Protein AF-A0A1E3IFS2-F1 (afdb_monomer_lite)

Radius of gyration: 42.65 Å; chains: 1; bounding box: 108×60×110 Å

pLDDT: mean 71.33, std 19.57, range [43.06, 98.44]

Structure (mmCIF, N/CA/C/O backbone):
data_AF-A0A1E3IFS2-F1
#
_entry.id   AF-A0A1E3IFS2-F1
#
loop_
_atom_site.group_PDB
_atom_site.id
_atom_site.type_symbol
_atom_site.label_atom_id
_atom_site.label_alt_id
_atom_site.label_comp_id
_atom_site.label_asym_id
_atom_site.label_entity_id
_atom_site.label_seq_id
_atom_site.pdbx_PDB_ins_code
_atom_site.Cartn_x
_atom_site.Cartn_y
_atom_site.Cartn_z
_atom_site.occupancy
_atom_site.B_iso_or_equiv
_atom_site.auth_seq_id
_atom_site.auth_comp_id
_atom_site.auth_asym_id
_atom_site.auth_atom_id
_atom_site.pdbx_PDB_model_num
ATOM 1 N N . MET A 1 1 ? -63.205 5.332 -24.135 1.00 48.12 1 MET A N 1
ATOM 2 C CA . MET A 1 1 ? -61.973 4.621 -23.745 1.00 48.12 1 MET A CA 1
ATOM 3 C C . MET A 1 1 ? -60.880 5.659 -23.556 1.00 48.12 1 MET A C 1
ATOM 5 O O . MET A 1 1 ? -60.485 6.236 -24.560 1.00 48.12 1 MET A O 1
ATOM 9 N N . PRO A 1 2 ? -60.458 5.980 -22.325 1.00 51.16 2 PRO A N 1
ATOM 10 C CA . PRO A 1 2 ? -59.238 6.739 -22.099 1.00 51.16 2 PRO A CA 1
ATOM 11 C C . PRO A 1 2 ? -58.046 5.786 -21.933 1.00 51.16 2 PRO A C 1
ATOM 13 O O . PRO A 1 2 ? -58.153 4.732 -21.310 1.00 51.16 2 PRO A O 1
ATOM 16 N N . SER A 1 3 ? -56.936 6.156 -22.559 1.00 53.12 3 SER A N 1
ATOM 17 C CA . SER A 1 3 ? -55.637 5.489 -22.530 1.00 53.12 3 SER A CA 1
ATOM 18 C C . SER A 1 3 ? -54.919 5.739 -21.203 1.00 53.12 3 SER A C 1
ATOM 20 O O . SER A 1 3 ? -54.750 6.889 -20.801 1.00 53.12 3 SER A O 1
ATOM 22 N N . ASN A 1 4 ? -54.468 4.660 -20.562 1.00 50.66 4 ASN A N 1
ATOM 23 C CA . ASN A 1 4 ? -53.590 4.677 -19.395 1.00 50.66 4 ASN A CA 1
ATOM 24 C C . ASN A 1 4 ? -52.196 5.195 -19.791 1.00 50.66 4 ASN A C 1
ATOM 26 O O . ASN A 1 4 ? -51.450 4.485 -20.463 1.00 50.66 4 ASN A O 1
ATOM 30 N N . GLY A 1 5 ? -51.847 6.409 -19.367 1.00 50.50 5 GLY A N 1
ATOM 31 C CA . GLY A 1 5 ? -50.463 6.867 -19.257 1.00 50.50 5 GLY A CA 1
ATOM 32 C C . GLY A 1 5 ? -50.027 6.692 -17.808 1.00 50.50 5 GLY A C 1
ATOM 33 O O . GLY A 1 5 ? -50.550 7.374 -16.932 1.00 50.50 5 GLY A O 1
ATOM 34 N N . ALA A 1 6 ? -49.158 5.719 -17.545 1.00 52.22 6 ALA A N 1
ATOM 35 C CA . ALA A 1 6 ? -48.566 5.515 -16.232 1.00 52.22 6 ALA A CA 1
ATOM 36 C C . ALA A 1 6 ? -47.362 6.453 -16.087 1.00 52.22 6 ALA A C 1
ATOM 38 O O . ALA A 1 6 ? -46.324 6.228 -16.706 1.00 52.22 6 ALA A O 1
ATOM 39 N N . ASP A 1 7 ? -47.518 7.493 -15.273 1.00 48.78 7 ASP A N 1
ATOM 40 C CA . ASP A 1 7 ? -46.410 8.271 -14.733 1.00 48.78 7 ASP A CA 1
ATOM 41 C C . ASP A 1 7 ? -45.648 7.394 -13.732 1.00 48.78 7 ASP A C 1
ATOM 43 O O . ASP A 1 7 ? -46.100 7.158 -12.610 1.00 48.78 7 ASP A O 1
ATOM 47 N N . THR A 1 8 ? -44.483 6.881 -14.123 1.00 52.66 8 THR A N 1
ATOM 48 C CA . THR A 1 8 ? -43.531 6.307 -13.169 1.00 52.66 8 THR A CA 1
ATOM 49 C C . THR A 1 8 ? -42.763 7.451 -12.519 1.00 52.66 8 THR A C 1
ATOM 51 O O . THR A 1 8 ? -41.682 7.831 -12.969 1.00 52.66 8 THR A O 1
ATOM 54 N N . LEU A 1 9 ? -43.333 8.014 -11.453 1.00 45.91 9 LEU A N 1
ATOM 55 C CA . LEU A 1 9 ? -42.566 8.761 -10.464 1.00 45.91 9 LEU A CA 1
ATOM 56 C C . LEU A 1 9 ? -41.597 7.775 -9.806 1.00 45.91 9 LEU A C 1
ATOM 58 O O . LEU A 1 9 ? -41.948 7.063 -8.870 1.00 45.91 9 LEU A O 1
ATOM 62 N N . SER A 1 10 ? -40.382 7.705 -10.344 1.00 43.06 10 SER A N 1
ATOM 63 C CA . SER A 1 10 ? -39.235 7.100 -9.679 1.00 43.06 10 SER A CA 1
ATOM 64 C C . SER A 1 10 ? -38.882 7.986 -8.488 1.00 43.06 10 SER A C 1
ATOM 66 O O . SER A 1 10 ? -38.020 8.858 -8.579 1.00 43.06 10 SER A O 1
ATOM 68 N N . THR A 1 11 ? -39.590 7.807 -7.375 1.00 49.75 11 THR A N 1
ATOM 69 C CA . THR A 1 11 ? -39.113 8.256 -6.072 1.00 49.75 11 THR A CA 1
ATOM 70 C C . THR A 1 11 ? -37.852 7.461 -5.795 1.00 49.75 11 THR A C 1
ATOM 72 O O . THR A 1 11 ? -37.923 6.287 -5.435 1.00 49.75 11 THR A O 1
ATOM 75 N N . GLY A 1 12 ? -36.707 8.086 -6.077 1.00 47.81 12 GLY A N 1
ATOM 76 C CA . GLY A 1 12 ? -35.417 7.602 -5.631 1.00 47.81 12 GLY A CA 1
ATOM 77 C C . GLY A 1 12 ? -35.533 7.299 -4.149 1.00 47.81 12 GLY A C 1
ATOM 78 O O . GLY A 1 12 ? -35.877 8.178 -3.358 1.00 47.81 12 GLY A O 1
ATOM 79 N N . ASP A 1 13 ? -35.313 6.033 -3.829 1.00 49.22 13 ASP A N 1
ATOM 80 C CA . ASP A 1 13 ? -35.183 5.488 -2.489 1.00 49.22 13 ASP A CA 1
ATOM 81 C C . ASP A 1 13 ? -33.872 6.030 -1.902 1.00 49.22 13 ASP A C 1
ATOM 83 O O . ASP A 1 13 ? -32.855 5.352 -1.797 1.00 49.22 13 ASP A O 1
ATOM 87 N N . ALA A 1 14 ? -33.844 7.343 -1.682 1.00 52.72 14 ALA A N 1
ATOM 88 C CA . ALA A 1 14 ? -32.797 8.007 -0.945 1.00 52.72 14 ALA A CA 1
ATOM 89 C C . ALA A 1 14 ? -33.133 7.774 0.520 1.00 52.72 14 ALA A C 1
ATOM 91 O O . ALA A 1 14 ? -33.879 8.552 1.116 1.00 52.72 14 ALA A O 1
ATOM 92 N N . ASP A 1 15 ? -32.622 6.666 1.056 1.00 52.72 15 ASP A N 1
ATOM 93 C CA . ASP A 1 15 ? -32.648 6.354 2.478 1.00 52.72 15 ASP A CA 1
ATOM 94 C C . ASP A 1 15 ? -32.271 7.617 3.280 1.00 52.72 15 ASP A C 1
ATOM 96 O O . ASP A 1 15 ? -31.100 8.021 3.292 1.00 52.72 15 ASP A O 1
ATOM 100 N N . PRO A 1 16 ? -33.216 8.262 3.993 1.00 53.22 16 PRO A N 1
ATOM 101 C CA . PRO A 1 16 ? -32.910 9.446 4.797 1.00 53.22 16 PRO A CA 1
ATOM 102 C C . PRO A 1 16 ? -31.988 9.112 5.987 1.00 53.22 16 PRO A C 1
ATOM 104 O O . PRO A 1 16 ? -31.506 10.009 6.678 1.00 53.22 16 PRO A O 1
ATOM 107 N N . SER A 1 17 ? -31.708 7.821 6.205 1.00 56.84 17 SER A N 1
ATOM 108 C CA . SER A 1 17 ? -30.825 7.292 7.242 1.00 56.84 17 SER A CA 1
ATOM 109 C C . SER A 1 17 ? -29.336 7.553 6.990 1.00 56.84 17 SER A C 1
ATOM 111 O O . SER A 1 17 ? -28.575 7.607 7.955 1.00 56.84 17 SER A O 1
ATOM 113 N N . SER A 1 18 ? -28.889 7.693 5.737 1.00 55.84 18 SER A N 1
ATOM 114 C CA . SER A 1 18 ? -27.450 7.835 5.452 1.00 55.84 18 SER A CA 1
ATOM 115 C C . SER A 1 18 ? -26.923 9.212 5.870 1.00 55.84 18 SER A C 1
ATOM 117 O O . SER A 1 18 ? -25.874 9.313 6.502 1.00 55.84 18 SER A O 1
ATOM 119 N N . VAL A 1 19 ? -27.703 10.267 5.622 1.00 56.44 19 VAL A N 1
ATOM 120 C CA . VAL A 1 19 ? -27.313 11.649 5.949 1.00 56.44 19 VAL A CA 1
ATOM 121 C C . VAL A 1 19 ? -27.329 11.899 7.464 1.00 56.44 19 VAL A C 1
ATOM 123 O O . VAL A 1 19 ? -26.535 12.689 7.972 1.00 56.44 19 VAL A O 1
ATOM 126 N N . GLN A 1 20 ? -28.200 11.210 8.210 1.00 58.94 20 GLN A N 1
ATOM 127 C CA . GLN A 1 20 ? -28.251 11.324 9.672 1.00 58.94 20 GLN A CA 1
ATOM 128 C C . GLN A 1 20 ? -27.059 10.646 10.353 1.00 58.94 20 GLN A C 1
ATOM 130 O O . GLN A 1 20 ? -26.507 11.214 11.292 1.00 58.94 20 GLN A O 1
ATOM 135 N N . LEU A 1 21 ? -26.632 9.476 9.864 1.00 61.28 21 LEU A N 1
ATOM 136 C CA . LEU A 1 21 ? -25.427 8.807 10.361 1.00 61.28 21 LEU A CA 1
ATOM 137 C C . LEU A 1 21 ? -24.183 9.656 10.110 1.00 61.28 21 LEU A C 1
ATOM 139 O O . LEU A 1 21 ? -23.386 9.840 11.022 1.00 61.28 21 LEU A O 1
ATOM 143 N N . ASP A 1 22 ? -24.070 10.250 8.925 1.00 60.53 22 ASP A N 1
ATOM 144 C CA . ASP A 1 22 ? -22.935 11.102 8.569 1.00 60.53 22 ASP A CA 1
ATOM 145 C C . ASP A 1 22 ? -22.844 12.372 9.443 1.00 60.53 22 ASP A C 1
ATOM 147 O O . ASP A 1 22 ? -21.760 12.812 9.828 1.00 60.53 22 ASP A O 1
ATOM 151 N N . HIS A 1 23 ? -23.992 12.932 9.846 1.00 59.97 23 HIS A N 1
ATOM 152 C CA . HIS A 1 23 ? -24.042 14.068 10.771 1.00 59.97 23 HIS A CA 1
ATOM 153 C C . HIS A 1 23 ? -23.682 13.678 12.215 1.00 59.97 23 HIS A C 1
ATOM 155 O O . HIS A 1 23 ? -23.032 14.448 12.920 1.00 59.97 23 HIS A O 1
ATOM 161 N N . ILE A 1 24 ? -24.076 12.478 12.654 1.00 64.56 24 ILE A N 1
ATOM 162 C CA . ILE A 1 24 ? -23.739 11.939 13.981 1.00 64.56 24 ILE A CA 1
ATOM 163 C C . ILE A 1 24 ? -22.244 11.605 14.058 1.00 64.56 24 ILE A C 1
ATOM 165 O O . ILE A 1 24 ? -21.593 11.958 15.036 1.00 64.56 24 ILE A O 1
ATOM 169 N N . ILE A 1 25 ? -21.688 10.995 13.009 1.00 64.69 25 ILE A N 1
ATOM 170 C CA . ILE A 1 25 ? -20.263 10.660 12.903 1.00 64.69 25 ILE A CA 1
ATOM 171 C C . ILE A 1 25 ? -19.414 11.936 12.963 1.00 64.69 25 ILE A C 1
ATOM 173 O O . ILE A 1 25 ? -18.513 12.017 13.795 1.00 64.69 25 ILE A O 1
ATOM 177 N N . ARG A 1 26 ? -19.770 12.980 12.198 1.00 65.62 26 ARG A N 1
ATOM 178 C CA . ARG A 1 26 ? -19.087 14.288 12.255 1.00 65.62 26 ARG A CA 1
ATOM 179 C C . ARG A 1 26 ? -19.194 14.992 13.608 1.00 65.62 26 ARG A C 1
ATOM 181 O O . ARG A 1 26 ? -18.317 15.774 13.956 1.00 65.62 26 ARG A O 1
ATOM 188 N N . HIS A 1 27 ? -20.256 14.745 14.374 1.00 61.53 27 HIS A N 1
ATOM 189 C CA . HIS A 1 27 ? -20.401 15.355 15.694 1.00 61.53 27 HIS A CA 1
ATOM 190 C C . HIS A 1 27 ? -19.636 14.596 16.792 1.00 61.53 27 HIS A C 1
ATOM 192 O O . HIS A 1 27 ? -19.211 15.221 17.762 1.00 61.53 27 HIS A O 1
ATOM 198 N N . ILE A 1 28 ? -19.458 13.277 16.638 1.00 61.41 28 ILE A N 1
ATOM 199 C CA . ILE A 1 28 ? -18.757 12.405 17.595 1.00 61.41 28 ILE A CA 1
ATOM 200 C C . ILE A 1 28 ? -17.239 12.419 17.378 1.00 61.41 28 ILE A C 1
ATOM 202 O O . ILE A 1 28 ? -16.504 12.415 18.362 1.00 61.41 28 ILE A O 1
ATOM 206 N N . LEU A 1 29 ? -16.767 12.445 16.127 1.00 58.00 29 LEU A N 1
ATOM 207 C CA . LEU A 1 29 ? -15.334 12.363 15.804 1.00 58.00 29 LEU A CA 1
ATOM 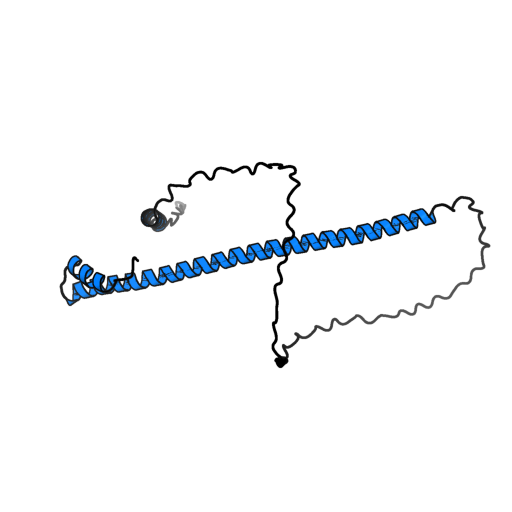208 C C . LEU A 1 29 ? -14.575 13.687 15.927 1.00 58.00 29 LEU A C 1
ATOM 210 O O . LEU A 1 29 ? -13.362 13.697 15.779 1.00 58.00 29 LEU A O 1
ATOM 214 N N . GLY A 1 30 ? -15.255 14.780 16.270 1.00 48.69 30 GLY A N 1
ATOM 215 C CA . GLY A 1 30 ? -14.610 16.084 16.328 1.00 48.69 30 GLY A CA 1
ATOM 216 C C . GLY A 1 30 ? -14.374 16.647 14.928 1.00 48.69 30 GLY A C 1
ATOM 217 O O . GLY A 1 30 ? -14.206 15.940 13.941 1.00 48.69 30 GLY A O 1
ATOM 218 N N . LYS A 1 31 ? -14.469 17.965 14.839 1.00 53.88 31 LYS A N 1
ATOM 219 C CA . LYS A 1 31 ? -14.100 18.715 13.648 1.00 53.88 31 LYS A CA 1
ATOM 220 C C . LYS A 1 31 ? -12.577 18.715 13.593 1.00 53.88 31 LYS A C 1
ATOM 222 O O . LYS A 1 31 ? -11.972 19.247 14.520 1.00 53.88 31 LYS A O 1
ATOM 227 N N . ASP A 1 32 ? -11.994 18.213 12.515 1.00 51.19 32 ASP A N 1
ATOM 228 C CA . ASP A 1 32 ? -10.656 18.627 12.092 1.00 51.19 32 ASP A CA 1
ATOM 229 C C . ASP A 1 32 ? -10.757 20.068 11.548 1.00 51.19 32 ASP A C 1
ATOM 231 O O . ASP A 1 32 ? -10.658 20.327 10.352 1.00 51.19 32 ASP A O 1
ATOM 235 N N . ASP A 1 33 ? -11.079 21.007 12.439 1.00 57.16 33 ASP A N 1
ATOM 236 C CA . ASP A 1 33 ? -10.773 22.423 12.267 1.00 57.16 33 ASP A CA 1
ATOM 237 C C . ASP A 1 33 ? -9.366 22.591 12.862 1.00 57.16 33 ASP A C 1
ATOM 239 O O . ASP A 1 33 ? -9.260 22.787 14.067 1.00 57.16 33 ASP A O 1
ATOM 243 N N . ASP A 1 34 ? -8.326 22.360 12.053 1.00 55.12 34 ASP A N 1
ATOM 244 C CA . ASP A 1 34 ? -6.984 22.976 12.126 1.00 55.12 34 ASP A CA 1
ATOM 245 C C . ASP A 1 34 ? -6.046 22.228 11.161 1.00 55.12 34 ASP A C 1
ATOM 247 O O . ASP A 1 34 ? -5.175 21.447 11.543 1.00 55.12 34 ASP A O 1
ATOM 251 N N . VAL A 1 35 ? -6.240 22.460 9.858 1.00 54.06 35 VAL A N 1
ATOM 252 C CA . VAL A 1 35 ? -5.109 22.382 8.928 1.00 54.06 35 VAL A CA 1
ATOM 253 C C . VAL A 1 35 ? -4.318 23.655 9.192 1.00 54.06 35 VAL A C 1
ATOM 255 O O . VAL A 1 35 ? -4.647 24.708 8.647 1.00 54.06 35 VAL A O 1
ATOM 258 N N . GLU A 1 36 ? -3.361 23.578 10.117 1.00 50.06 36 GLU A N 1
ATOM 259 C CA . GLU A 1 36 ? -2.311 24.585 10.188 1.00 50.06 36 GLU A CA 1
ATOM 260 C C . GLU A 1 36 ? -1.564 24.590 8.852 1.00 50.06 36 GLU A C 1
ATOM 262 O O . GLU A 1 36 ? -1.292 23.536 8.269 1.00 50.06 36 GLU A O 1
ATOM 267 N N . ASP A 1 37 ? -1.311 25.803 8.364 1.00 54.38 37 ASP A N 1
ATOM 268 C CA . ASP A 1 37 ? -0.440 26.107 7.241 1.00 54.38 37 ASP A CA 1
ATOM 269 C C . ASP A 1 37 ? 0.851 25.280 7.355 1.00 54.38 37 ASP A C 1
ATOM 271 O O . ASP A 1 37 ? 1.699 25.533 8.209 1.00 54.38 37 ASP A O 1
ATOM 275 N N . ILE A 1 38 ? 1.003 24.279 6.487 1.00 51.91 38 ILE A N 1
ATOM 276 C CA . ILE A 1 38 ? 2.332 23.799 6.126 1.00 51.91 38 ILE A CA 1
ATOM 277 C C . ILE A 1 38 ? 2.893 24.897 5.226 1.00 51.91 38 ILE A C 1
ATOM 279 O O . ILE A 1 38 ? 2.472 25.065 4.081 1.00 51.91 38 ILE A O 1
ATOM 283 N N . GLU A 1 39 ? 3.742 25.736 5.815 1.00 55.03 39 GLU A N 1
ATOM 284 C CA . GLU A 1 39 ? 4.609 26.626 5.060 1.00 55.03 39 GLU A CA 1
ATOM 285 C C . GLU A 1 39 ? 5.480 25.736 4.158 1.00 55.03 39 GLU A C 1
ATOM 287 O O . GLU A 1 39 ? 6.093 24.768 4.615 1.00 55.03 39 GLU A O 1
ATOM 292 N N . ASP A 1 40 ? 5.438 26.011 2.852 1.00 49.00 40 ASP A N 1
ATOM 293 C CA . ASP A 1 40 ? 6.416 25.522 1.886 1.00 49.00 40 ASP A CA 1
ATOM 294 C C . ASP A 1 40 ? 7.785 26.066 2.327 1.00 49.00 40 ASP A C 1
ATOM 296 O O . ASP A 1 40 ? 8.143 27.197 1.995 1.00 49.00 40 ASP A O 1
ATOM 300 N N . ASP A 1 41 ? 8.536 25.285 3.105 1.00 49.91 41 ASP A N 1
ATOM 301 C CA . ASP A 1 41 ? 9.970 25.504 3.271 1.00 49.91 41 ASP A CA 1
ATOM 302 C C . ASP A 1 41 ? 10.629 25.167 1.924 1.00 49.91 41 ASP A C 1
ATOM 304 O O . ASP A 1 41 ? 10.876 24.011 1.571 1.00 49.91 41 ASP A O 1
ATOM 308 N N . GLU A 1 42 ? 10.822 26.213 1.121 1.00 55.78 42 GLU A N 1
ATOM 309 C CA . GLU A 1 42 ? 11.745 26.227 -0.004 1.00 55.78 42 GLU A CA 1
ATOM 310 C C . GLU A 1 42 ? 13.150 25.951 0.556 1.00 55.78 42 GLU A C 1
ATOM 312 O O . GLU A 1 42 ? 13.747 26.815 1.195 1.00 55.78 42 GLU A O 1
ATOM 317 N N . ASP A 1 43 ? 13.665 24.735 0.345 1.00 55.16 43 ASP A N 1
ATOM 318 C CA . ASP A 1 43 ? 15.068 24.398 0.598 1.00 55.16 43 ASP A CA 1
ATOM 319 C C . ASP A 1 43 ? 15.956 25.296 -0.289 1.00 55.16 43 ASP A C 1
ATOM 321 O O . ASP A 1 43 ? 16.192 25.014 -1.468 1.00 55.16 43 ASP A O 1
ATOM 325 N N . GLU A 1 44 ? 16.402 26.421 0.277 1.00 60.47 44 GLU A N 1
ATOM 326 C CA . GLU A 1 44 ? 17.461 27.268 -0.261 1.00 60.47 44 GLU A CA 1
ATOM 327 C C . GLU A 1 44 ? 18.775 26.470 -0.282 1.00 60.47 44 GLU A C 1
ATOM 329 O O . GLU A 1 44 ? 19.301 26.051 0.750 1.00 60.47 44 GLU A O 1
ATOM 334 N N . ASP A 1 45 ? 19.305 26.273 -1.490 1.00 55.81 45 ASP A N 1
ATOM 335 C CA . ASP A 1 45 ? 20.662 25.802 -1.748 1.00 55.81 45 ASP A CA 1
ATOM 336 C C . ASP A 1 45 ? 21.684 26.786 -1.132 1.00 55.81 45 ASP A C 1
ATOM 338 O O . ASP A 1 45 ? 22.113 27.747 -1.778 1.00 55.81 45 ASP A O 1
ATOM 342 N N . GLU A 1 46 ? 22.092 26.562 0.120 1.00 57.72 46 GLU A N 1
ATOM 343 C CA . GLU A 1 46 ? 23.267 27.224 0.694 1.00 57.72 46 GLU A CA 1
ATOM 344 C C . GLU A 1 46 ? 24.546 26.484 0.272 1.00 57.72 46 GLU A C 1
ATOM 346 O O . GLU A 1 46 ? 24.991 25.507 0.879 1.00 57.72 46 GLU A O 1
ATOM 351 N N . ASP A 1 47 ? 25.147 27.000 -0.802 1.00 56.47 47 ASP A N 1
ATOM 352 C CA . ASP A 1 47 ? 26.577 26.903 -1.086 1.00 56.47 47 ASP A CA 1
ATOM 353 C C . ASP A 1 47 ? 27.383 27.389 0.141 1.00 56.47 47 ASP A C 1
ATOM 355 O O . ASP A 1 47 ? 27.572 28.594 0.329 1.00 56.47 47 ASP A O 1
ATOM 359 N N . GLU A 1 48 ? 27.927 26.476 0.951 1.00 62.06 48 GLU A N 1
ATOM 360 C CA . GLU A 1 48 ? 29.080 26.788 1.805 1.00 62.06 48 GLU A CA 1
ATOM 361 C C . GLU A 1 48 ? 30.359 26.189 1.212 1.00 62.06 48 GLU A C 1
ATOM 363 O O . GLU A 1 48 ? 30.691 25.009 1.356 1.00 62.06 48 GLU A O 1
ATOM 368 N N . GLU A 1 49 ? 31.089 27.071 0.530 1.00 54.50 49 GLU A N 1
ATOM 369 C CA . GLU A 1 49 ? 32.499 26.919 0.216 1.00 54.50 49 GLU A CA 1
ATOM 370 C C . GLU A 1 49 ? 33.343 26.783 1.502 1.00 54.50 49 GLU A C 1
ATOM 372 O O . GLU A 1 49 ? 33.306 27.623 2.400 1.00 54.50 49 GLU A O 1
ATOM 377 N N . ASP A 1 50 ? 34.175 25.743 1.503 1.00 54.38 50 ASP A N 1
ATOM 378 C CA . ASP A 1 50 ? 35.608 25.807 1.807 1.00 54.38 50 ASP A CA 1
ATOM 379 C C . ASP A 1 50 ? 36.033 26.314 3.201 1.00 54.38 50 ASP A C 1
ATOM 381 O O . ASP A 1 50 ? 36.228 27.512 3.425 1.00 54.38 50 ASP A O 1
ATOM 385 N N . LYS A 1 51 ? 36.325 25.368 4.111 1.00 55.03 51 LYS A N 1
ATOM 386 C CA . LYS A 1 51 ? 37.368 25.530 5.140 1.00 55.03 51 LYS A CA 1
ATOM 387 C C . LYS A 1 51 ? 38.163 24.244 5.343 1.00 55.03 51 LYS A C 1
ATOM 389 O O . LYS A 1 51 ? 37.752 23.325 6.047 1.00 55.03 51 LYS A O 1
ATOM 394 N N . ASP A 1 52 ? 39.319 24.260 4.695 1.00 60.56 52 ASP A N 1
ATOM 395 C CA . ASP A 1 52 ? 40.584 23.673 5.129 1.00 60.56 52 ASP A CA 1
ATOM 396 C C . ASP A 1 52 ? 40.898 23.968 6.617 1.00 60.56 52 ASP A C 1
ATOM 398 O O . ASP A 1 52 ? 40.362 24.911 7.207 1.00 60.56 52 ASP A O 1
ATOM 402 N N . ASP A 1 53 ? 41.836 23.187 7.155 1.00 52.19 53 ASP A N 1
ATOM 403 C CA . ASP A 1 53 ? 42.496 23.251 8.471 1.00 52.19 53 ASP A CA 1
ATOM 404 C C . ASP A 1 53 ? 41.871 22.466 9.642 1.00 52.19 53 ASP A C 1
ATOM 406 O O . ASP A 1 53 ? 41.003 22.938 10.381 1.00 52.19 53 ASP A O 1
ATOM 410 N N . GLY A 1 54 ? 42.451 21.292 9.921 1.00 52.94 54 GLY A N 1
ATOM 411 C CA . GLY A 1 54 ? 42.220 20.584 11.179 1.00 52.94 54 GLY A CA 1
ATOM 412 C C . GLY A 1 54 ? 43.010 19.293 11.355 1.00 52.94 54 GLY A C 1
ATOM 413 O O . GLY A 1 54 ? 42.409 18.226 11.411 1.00 52.94 54 GLY A O 1
ATOM 414 N N . ASP A 1 55 ? 44.338 19.403 11.462 1.00 58.22 55 ASP A N 1
ATOM 415 C CA . ASP A 1 55 ? 45.232 18.372 12.008 1.00 58.22 55 ASP A CA 1
ATOM 416 C C . ASP A 1 55 ? 44.632 17.664 13.236 1.00 58.22 55 ASP A C 1
ATOM 418 O O . ASP A 1 55 ? 44.183 18.307 14.189 1.00 58.22 55 ASP A O 1
ATOM 422 N N . GLY A 1 56 ? 44.712 16.335 13.249 1.00 51.00 56 GLY A N 1
ATOM 423 C CA . GLY A 1 56 ? 44.308 15.519 14.388 1.00 51.00 56 GLY A CA 1
ATOM 424 C C . GLY A 1 56 ? 44.614 14.046 14.168 1.00 51.00 56 GLY A C 1
ATOM 425 O O . GLY A 1 56 ? 43.700 13.236 14.056 1.00 51.00 56 GLY A O 1
ATOM 426 N N . GLU A 1 57 ? 45.901 13.703 14.085 1.00 61.25 57 GLU A N 1
ATOM 427 C CA . GLU A 1 57 ? 46.326 12.346 14.426 1.00 61.25 57 GLU A CA 1
ATOM 428 C C . GLU A 1 57 ? 46.002 12.101 15.903 1.00 61.25 57 GLU A C 1
ATOM 430 O O . GLU A 1 57 ? 46.503 12.816 16.770 1.00 61.25 57 GLU A O 1
ATOM 435 N N . GLU A 1 58 ? 45.184 11.093 16.194 1.00 57.28 58 GLU A N 1
ATOM 436 C CA . GLU A 1 58 ? 45.271 10.396 17.471 1.00 57.28 58 GLU A CA 1
ATOM 437 C C . GLU A 1 58 ? 44.834 8.940 17.304 1.00 57.28 58 GLU A C 1
ATOM 439 O O . GLU A 1 58 ? 43.754 8.624 16.798 1.00 57.28 58 GLU A O 1
ATOM 444 N N . ASP A 1 59 ? 45.764 8.076 17.689 1.00 53.88 59 ASP A N 1
ATOM 445 C CA . ASP A 1 59 ? 45.721 6.627 17.645 1.00 53.88 59 ASP A CA 1
ATOM 446 C C . ASP A 1 59 ? 44.526 6.066 18.431 1.00 53.88 59 ASP A C 1
ATOM 448 O O . ASP A 1 59 ? 44.203 6.513 19.534 1.00 53.88 59 ASP A O 1
ATOM 452 N N . GLY A 1 60 ? 43.874 5.057 17.856 1.00 49.00 60 GLY A N 1
ATOM 453 C CA . GLY A 1 60 ? 42.696 4.407 18.421 1.00 49.00 60 GLY A CA 1
ATOM 454 C C . GLY A 1 60 ? 42.766 2.901 18.244 1.00 49.00 60 GLY A C 1
ATOM 455 O O . GLY A 1 60 ? 42.038 2.327 17.437 1.00 49.00 60 GLY A O 1
ATOM 456 N N . ASP A 1 61 ? 43.670 2.287 18.998 1.00 57.91 61 ASP A N 1
ATOM 457 C CA . ASP A 1 61 ? 43.881 0.849 19.128 1.00 57.91 61 ASP A CA 1
ATOM 458 C C . ASP A 1 61 ? 42.605 0.181 19.672 1.00 57.91 61 ASP A C 1
ATOM 460 O O . ASP A 1 61 ? 42.323 0.201 20.872 1.00 57.91 61 ASP A O 1
ATOM 464 N N . GLY A 1 62 ? 41.797 -0.387 18.780 1.00 49.34 62 GLY A N 1
ATOM 465 C CA . GLY A 1 62 ? 40.644 -1.212 19.130 1.00 49.34 62 GLY A CA 1
ATOM 466 C C . GLY A 1 62 ? 40.946 -2.676 18.851 1.00 49.34 62 GLY A C 1
ATOM 467 O O . GLY A 1 62 ? 40.823 -3.121 17.714 1.00 49.34 62 GLY A O 1
ATOM 468 N N . GLU A 1 63 ? 41.363 -3.411 19.880 1.00 56.59 63 GLU A N 1
ATOM 469 C CA . GLU A 1 63 ? 41.452 -4.870 19.855 1.00 56.59 63 GLU A CA 1
ATOM 470 C C . GLU A 1 63 ? 40.062 -5.477 19.590 1.00 56.59 63 GLU A C 1
ATOM 472 O O . GLU A 1 63 ? 39.142 -5.294 20.386 1.00 56.59 63 GLU A O 1
ATOM 477 N N . GLU A 1 64 ? 39.913 -6.228 18.497 1.00 53.03 64 GLU A N 1
ATOM 478 C CA . GLU A 1 64 ? 38.855 -7.234 18.357 1.00 53.03 64 GLU A CA 1
ATOM 479 C C . GLU A 1 64 ? 39.498 -8.623 18.403 1.00 53.03 64 GLU A C 1
ATOM 481 O O . GLU A 1 64 ? 39.768 -9.265 17.387 1.00 53.03 64 GLU A O 1
ATOM 486 N N . ASP A 1 65 ? 39.746 -9.075 19.632 1.00 55.84 65 ASP A N 1
ATOM 487 C CA . ASP A 1 65 ? 39.750 -10.494 19.961 1.00 55.84 65 ASP A CA 1
ATOM 488 C 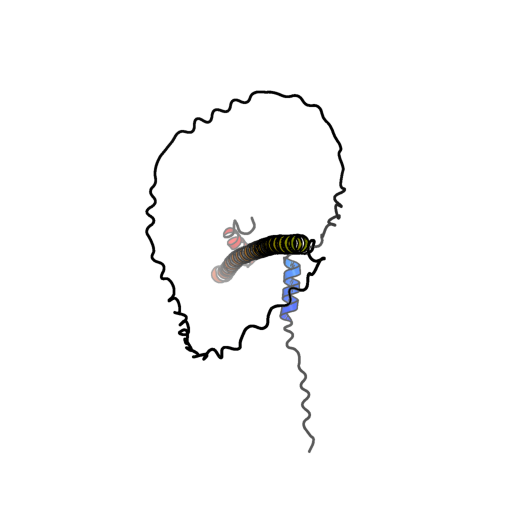C . ASP A 1 65 ? 38.287 -10.968 19.983 1.00 55.84 65 ASP A C 1
ATOM 490 O O . ASP A 1 65 ? 37.531 -10.689 20.915 1.00 55.84 65 ASP A O 1
ATOM 494 N N . GLY A 1 66 ? 37.886 -11.656 18.916 1.00 50.88 66 GLY A N 1
ATOM 495 C CA . GLY A 1 66 ? 36.600 -12.337 18.782 1.00 50.88 66 GLY A CA 1
ATOM 496 C C . GLY A 1 66 ? 36.824 -13.745 18.257 1.00 50.88 66 GLY A C 1
ATOM 497 O O . GLY A 1 66 ? 36.723 -14.011 17.060 1.00 50.88 66 GLY A O 1
ATOM 498 N N . ASP A 1 67 ? 37.201 -14.620 19.176 1.00 57.62 67 ASP A N 1
ATOM 499 C CA . ASP A 1 67 ? 37.211 -16.063 19.040 1.00 57.62 67 ASP A CA 1
ATOM 500 C C . ASP A 1 67 ? 35.785 -16.636 18.955 1.00 57.62 67 ASP A C 1
ATOM 502 O O . ASP A 1 67 ? 34.813 -16.062 19.439 1.00 57.62 67 ASP A O 1
ATOM 506 N N . GLY A 1 68 ? 35.679 -17.833 18.383 1.00 47.44 68 GLY A N 1
ATOM 507 C CA . GLY A 1 68 ? 34.601 -18.761 18.719 1.00 47.44 68 GLY A CA 1
ATOM 508 C C . GLY A 1 68 ? 33.666 -19.092 17.562 1.00 47.44 68 GLY A C 1
ATOM 509 O O . GLY A 1 68 ? 32.803 -18.311 17.183 1.00 47.44 68 GLY A O 1
ATOM 510 N N . GLU A 1 69 ? 33.932 -20.212 16.896 1.00 53.72 69 GLU A N 1
ATOM 511 C CA . GLU A 1 69 ? 33.200 -21.491 17.044 1.00 53.72 69 GLU A CA 1
ATOM 512 C C . GLU A 1 69 ? 32.245 -21.659 15.848 1.00 53.72 69 GLU A C 1
ATOM 514 O O . GLU A 1 69 ? 31.353 -20.855 15.607 1.00 53.72 69 GLU A O 1
ATOM 519 N N . GLU A 1 70 ? 32.621 -22.488 14.876 1.00 52.66 70 GLU A N 1
ATOM 520 C CA . GLU A 1 70 ? 32.282 -23.919 14.802 1.00 52.66 70 GLU A CA 1
ATOM 521 C C . GLU A 1 70 ? 30.789 -24.176 14.523 1.00 52.66 70 GLU A C 1
ATOM 523 O O . GLU A 1 70 ? 29.908 -23.925 15.340 1.00 52.66 70 GLU A O 1
ATOM 528 N N . ASP A 1 71 ? 30.573 -24.714 13.319 1.00 57.78 71 ASP A N 1
ATOM 529 C CA . ASP A 1 71 ? 29.618 -25.755 12.949 1.00 57.78 71 ASP A CA 1
ATOM 530 C C . ASP A 1 71 ? 28.177 -25.656 13.443 1.00 57.78 71 ASP A C 1
ATOM 532 O O . ASP A 1 71 ? 27.865 -26.028 14.574 1.00 57.78 71 ASP A O 1
ATOM 536 N N . LYS A 1 72 ? 27.272 -25.403 12.485 1.00 62.34 72 LYS A N 1
ATOM 537 C CA . LYS A 1 72 ? 26.102 -26.272 12.286 1.00 62.34 72 LYS A CA 1
ATOM 538 C C . LYS A 1 72 ? 25.879 -26.519 10.800 1.00 62.34 72 LYS A C 1
ATOM 540 O O . LYS A 1 72 ? 25.434 -25.640 10.067 1.00 62.34 72 LYS A O 1
ATOM 545 N N . ASP A 1 73 ? 26.207 -27.743 10.400 1.00 59.34 73 ASP A N 1
ATOM 546 C CA . ASP A 1 73 ? 25.552 -28.446 9.308 1.00 59.34 73 ASP A CA 1
ATOM 547 C C . ASP A 1 73 ? 24.035 -28.384 9.542 1.00 59.34 73 ASP A C 1
ATOM 549 O O . ASP A 1 73 ? 23.492 -29.149 10.341 1.00 59.34 73 ASP A O 1
ATOM 553 N N . ASP A 1 74 ? 23.350 -27.452 8.884 1.00 63.34 74 ASP A N 1
ATOM 554 C CA . ASP A 1 74 ? 21.909 -27.569 8.714 1.00 63.34 74 ASP A CA 1
ATOM 555 C C . ASP A 1 74 ? 21.675 -28.454 7.495 1.00 63.34 74 ASP A C 1
ATOM 557 O O . ASP A 1 74 ? 21.882 -28.066 6.343 1.00 63.34 74 ASP A O 1
ATOM 561 N N . ASP A 1 75 ? 21.292 -29.689 7.814 1.00 61.03 75 ASP A N 1
ATOM 562 C CA . ASP A 1 75 ? 20.687 -30.671 6.936 1.00 61.03 75 ASP A CA 1
ATOM 563 C C . ASP A 1 75 ? 19.724 -29.987 5.952 1.00 61.03 75 ASP A C 1
ATOM 565 O O . ASP A 1 75 ? 18.579 -29.669 6.289 1.00 61.03 75 ASP A O 1
ATOM 569 N N . ASP A 1 76 ? 20.191 -29.796 4.713 1.00 59.91 76 ASP A N 1
ATOM 570 C CA . ASP A 1 76 ? 19.362 -29.479 3.552 1.00 59.91 76 ASP A CA 1
ATOM 571 C C . ASP A 1 76 ? 18.496 -30.706 3.263 1.00 59.91 76 ASP A C 1
ATOM 573 O O . ASP A 1 76 ? 18.795 -31.591 2.451 1.00 59.91 76 ASP A O 1
ATOM 577 N N . ASN A 1 77 ? 17.444 -30.811 4.065 1.00 57.84 77 ASN A N 1
ATOM 578 C CA . ASN A 1 77 ? 16.420 -31.814 3.966 1.00 57.84 77 ASN A CA 1
ATOM 579 C C . ASN A 1 77 ? 15.593 -31.444 2.738 1.00 57.84 77 ASN A C 1
ATOM 581 O O . ASN A 1 77 ? 14.584 -30.750 2.836 1.00 57.84 77 ASN A O 1
ATOM 585 N N . GLY A 1 78 ? 16.098 -31.883 1.582 1.00 57.50 78 GLY A N 1
ATOM 586 C CA . GLY A 1 78 ? 15.500 -31.719 0.270 1.00 57.50 78 GLY A CA 1
ATOM 587 C C . GLY A 1 78 ? 14.033 -32.125 0.276 1.00 57.50 78 GLY A C 1
ATOM 588 O O . GLY A 1 78 ? 13.690 -33.292 0.075 1.00 57.50 78 GLY A O 1
ATOM 589 N N . ASP A 1 79 ? 13.177 -31.132 0.484 1.00 56.88 79 ASP A N 1
ATOM 590 C CA . ASP A 1 79 ? 11.763 -31.212 0.190 1.00 56.88 79 ASP A CA 1
ATOM 591 C C . ASP A 1 79 ? 11.621 -31.065 -1.322 1.00 56.88 79 ASP A C 1
ATOM 593 O O . ASP A 1 79 ? 11.842 -30.009 -1.920 1.00 56.88 79 ASP A O 1
ATOM 597 N N . GLY A 1 80 ? 11.367 -32.208 -1.951 1.00 61.22 80 GLY A N 1
ATOM 598 C CA . GLY A 1 80 ? 11.128 -32.333 -3.372 1.00 61.22 80 GLY A CA 1
ATOM 599 C C . GLY A 1 80 ? 9.806 -31.688 -3.751 1.00 61.22 80 GLY A C 1
ATOM 600 O O . GLY A 1 80 ? 8.843 -32.398 -4.039 1.00 61.22 80 GLY A O 1
ATOM 601 N N . GLU A 1 81 ? 9.786 -30.360 -3.835 1.00 51.66 81 GLU A N 1
ATOM 602 C CA . GLU A 1 81 ? 8.663 -29.661 -4.433 1.00 51.66 81 GLU A CA 1
ATOM 603 C C . GLU A 1 81 ? 8.594 -29.993 -5.928 1.00 51.66 81 GLU A C 1
ATOM 605 O O . GLU A 1 81 ? 9.472 -29.706 -6.753 1.00 51.66 81 GLU A O 1
ATOM 610 N N . GLU A 1 82 ? 7.517 -30.703 -6.233 1.00 59.62 82 GLU A N 1
ATOM 611 C CA . GLU A 1 82 ? 7.117 -31.215 -7.522 1.00 59.62 82 GLU A CA 1
ATOM 612 C C . GLU A 1 82 ? 7.196 -30.125 -8.592 1.00 59.62 82 GLU A C 1
ATOM 614 O O . GLU A 1 82 ? 6.400 -29.185 -8.650 1.00 59.62 82 GLU A O 1
ATOM 619 N N . ARG A 1 83 ? 8.150 -30.280 -9.514 1.00 52.56 83 ARG A N 1
ATOM 620 C CA . ARG A 1 83 ? 8.145 -29.506 -10.753 1.00 52.56 83 ARG A CA 1
ATOM 621 C C . ARG A 1 83 ? 6.820 -29.762 -11.483 1.00 52.56 83 ARG A C 1
ATOM 623 O O . ARG A 1 83 ? 6.507 -30.928 -11.744 1.00 52.56 83 ARG A O 1
ATOM 630 N N . PRO A 1 84 ? 6.078 -28.719 -11.900 1.00 61.97 84 PRO A N 1
ATOM 631 C CA . PRO A 1 84 ? 4.924 -28.917 -12.764 1.00 61.97 84 PRO A CA 1
ATOM 632 C C . PRO A 1 84 ? 5.377 -29.639 -14.043 1.00 61.97 84 PRO A C 1
ATOM 634 O O . PRO A 1 84 ? 6.512 -29.428 -14.493 1.00 61.97 84 PRO A O 1
ATOM 637 N N . PRO A 1 85 ? 4.534 -30.494 -14.652 1.00 59.34 85 PRO A N 1
ATOM 638 C CA . PRO A 1 85 ? 4.910 -31.202 -15.863 1.00 59.34 85 PRO A CA 1
ATOM 639 C C . PRO A 1 85 ? 5.286 -30.182 -16.938 1.00 59.34 85 PRO A C 1
ATOM 641 O O . PRO A 1 85 ? 4.446 -29.432 -17.436 1.00 59.34 85 PRO A O 1
ATOM 644 N N . ILE A 1 86 ? 6.574 -30.158 -17.285 1.00 56.22 86 ILE A N 1
ATOM 645 C CA . ILE A 1 86 ? 7.104 -29.413 -18.420 1.00 56.22 86 ILE A CA 1
ATOM 646 C C . ILE A 1 86 ? 6.348 -29.930 -19.640 1.00 56.22 86 ILE A C 1
ATOM 648 O O . ILE A 1 86 ? 6.544 -31.069 -20.069 1.00 56.22 86 ILE A O 1
ATOM 652 N N . ALA A 1 87 ? 5.450 -29.105 -20.177 1.00 51.31 87 ALA A N 1
ATOM 653 C CA . ALA A 1 87 ? 4.813 -29.375 -21.449 1.00 51.31 87 ALA A CA 1
ATOM 654 C C . ALA A 1 87 ? 5.928 -29.544 -22.484 1.00 51.31 87 ALA A C 1
ATOM 656 O O . ALA A 1 87 ? 6.644 -28.600 -22.817 1.00 51.31 87 ALA A O 1
ATOM 657 N N . VAL A 1 88 ? 6.111 -30.780 -22.946 1.00 48.34 88 VAL A N 1
ATOM 658 C CA . VAL A 1 88 ? 7.018 -31.121 -24.036 1.00 48.34 88 VAL A CA 1
ATOM 659 C C . VAL A 1 88 ? 6.505 -30.385 -25.268 1.00 48.34 88 VAL A C 1
ATOM 661 O O . VAL A 1 88 ? 5.581 -30.839 -25.942 1.00 48.34 88 VAL A O 1
ATOM 664 N N . ILE A 1 89 ? 7.072 -29.211 -25.541 1.00 52.41 89 ILE A N 1
ATOM 665 C CA . ILE A 1 89 ? 6.866 -28.508 -26.801 1.00 52.41 89 ILE A CA 1
ATOM 666 C C . ILE A 1 89 ? 7.498 -29.403 -27.864 1.00 52.41 89 ILE A C 1
ATOM 668 O O . ILE A 1 89 ? 8.719 -29.462 -28.011 1.00 52.41 89 ILE A O 1
ATOM 672 N N . ALA A 1 90 ? 6.650 -30.165 -28.554 1.00 52.94 90 ALA A N 1
ATOM 673 C CA . ALA A 1 90 ? 7.031 -30.985 -29.686 1.00 52.94 90 ALA A CA 1
ATOM 674 C C . ALA A 1 90 ? 7.714 -30.086 -30.723 1.00 52.94 90 ALA A C 1
ATOM 676 O O . ALA A 1 90 ? 7.076 -29.274 -31.393 1.00 52.94 90 ALA A O 1
ATOM 677 N N . THR A 1 91 ? 9.033 -30.210 -30.835 1.00 61.28 91 THR A N 1
ATOM 678 C CA . THR A 1 91 ? 9.798 -29.594 -31.912 1.00 61.28 91 THR A CA 1
ATOM 679 C C . THR A 1 91 ? 9.312 -30.194 -33.236 1.00 61.28 91 THR A C 1
ATOM 681 O O . THR A 1 91 ? 9.297 -31.420 -33.380 1.00 61.28 91 THR A O 1
ATOM 684 N N . PRO A 1 92 ? 8.883 -29.388 -34.225 1.00 56.75 92 PRO A N 1
ATOM 685 C CA . PRO A 1 92 ? 8.548 -29.942 -35.522 1.00 56.75 92 PRO A CA 1
ATOM 686 C C . PRO A 1 92 ? 9.815 -30.524 -36.149 1.00 56.75 92 PRO A C 1
ATOM 688 O O . PRO A 1 92 ? 10.839 -29.851 -36.295 1.00 56.75 92 PRO A O 1
ATOM 691 N N . ALA A 1 93 ? 9.727 -31.808 -36.493 1.00 55.19 93 ALA A N 1
ATOM 692 C CA . ALA A 1 93 ? 10.753 -32.548 -37.200 1.00 55.19 93 ALA A CA 1
ATOM 693 C C . ALA A 1 93 ? 11.224 -31.749 -38.423 1.00 55.19 93 ALA A C 1
ATOM 695 O O . ALA A 1 93 ? 10.432 -31.369 -39.287 1.00 55.19 93 ALA A O 1
ATOM 696 N N . ARG A 1 94 ? 12.535 -31.499 -38.491 1.00 55.88 94 ARG A N 1
ATOM 697 C CA . ARG A 1 94 ? 13.197 -30.902 -39.652 1.00 55.88 94 ARG A CA 1
ATOM 698 C C . ARG A 1 94 ? 12.901 -31.751 -40.886 1.00 55.88 94 ARG A C 1
ATOM 700 O O . ARG A 1 94 ? 13.459 -32.831 -41.064 1.00 55.88 94 ARG A O 1
ATOM 707 N N . GLN A 1 95 ? 12.023 -31.248 -41.743 1.00 47.41 95 GLN A N 1
ATOM 708 C CA . GLN A 1 95 ? 11.749 -31.819 -43.051 1.00 47.41 95 GLN A CA 1
ATOM 709 C C . GLN A 1 95 ? 12.947 -31.503 -43.961 1.00 47.41 95 GLN A C 1
ATOM 711 O O . GLN A 1 95 ? 13.036 -30.438 -44.569 1.00 47.41 95 GLN A O 1
ATOM 716 N N . SER A 1 96 ? 13.922 -32.410 -44.007 1.00 52.09 96 SER A N 1
ATOM 717 C CA . SER A 1 96 ? 15.039 -32.339 -44.952 1.00 52.09 96 SER A CA 1
ATOM 718 C C . SER A 1 96 ? 14.523 -32.586 -46.369 1.00 52.09 96 SER A C 1
ATOM 720 O O . SER A 1 96 ? 14.393 -33.726 -46.809 1.00 52.09 96 SER A O 1
ATOM 722 N N . VAL A 1 97 ? 14.229 -31.514 -47.103 1.00 54.12 97 VAL A N 1
ATOM 723 C CA . VAL A 1 97 ? 13.960 -31.590 -48.541 1.00 54.12 97 VAL A CA 1
ATOM 724 C C . VAL A 1 97 ? 15.307 -31.636 -49.259 1.00 54.12 97 VAL A C 1
ATOM 726 O O . VAL A 1 97 ? 15.941 -30.611 -49.505 1.00 54.12 97 VAL A O 1
ATOM 729 N N . ALA A 1 98 ? 15.764 -32.845 -49.586 1.00 52.44 98 ALA A N 1
ATOM 730 C CA . ALA A 1 98 ? 16.895 -33.067 -50.479 1.00 52.44 98 ALA A CA 1
ATOM 731 C C . ALA A 1 98 ? 16.509 -32.649 -51.910 1.00 52.44 98 ALA A C 1
ATOM 733 O O . ALA A 1 98 ? 16.140 -33.463 -52.756 1.00 52.44 98 ALA A O 1
ATOM 734 N N . GLY A 1 99 ? 16.558 -31.345 -52.178 1.00 46.47 99 GLY A N 1
ATOM 735 C CA . GLY A 1 99 ? 16.408 -30.789 -53.515 1.00 46.47 99 GLY A CA 1
ATOM 736 C C . GLY A 1 99 ? 17.629 -31.125 -54.367 1.00 46.47 99 GLY A C 1
ATOM 737 O O . GLY A 1 99 ? 18.650 -30.446 -54.290 1.00 46.47 99 GLY A O 1
ATOM 738 N N . SER A 1 100 ? 17.515 -32.156 -55.206 1.00 56.75 100 SER A N 1
ATOM 739 C CA . SER A 1 100 ? 18.462 -32.442 -56.290 1.00 56.75 100 SER A CA 1
ATOM 740 C C . SER A 1 100 ? 18.523 -31.266 -57.269 1.00 56.75 100 SER A C 1
ATOM 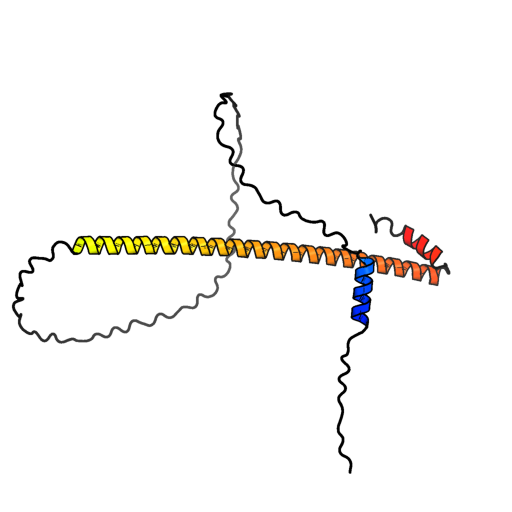742 O O . SER A 1 100 ? 17.735 -31.185 -58.212 1.00 56.75 100 SER A O 1
ATOM 744 N N . ARG A 1 101 ? 19.476 -30.349 -57.079 1.00 53.66 101 ARG A N 1
ATOM 745 C CA . ARG A 1 101 ? 19.842 -29.362 -58.100 1.00 53.66 101 ARG A CA 1
ATOM 746 C C . ARG A 1 101 ? 20.927 -29.967 -58.985 1.00 53.66 101 ARG A C 1
ATOM 748 O O . ARG A 1 101 ? 22.093 -30.019 -58.611 1.00 53.66 101 A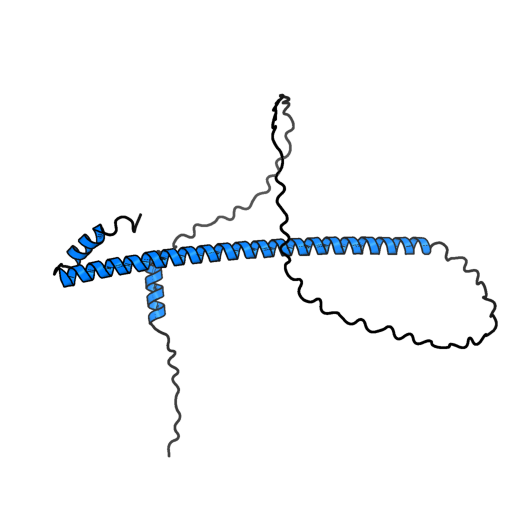RG A O 1
ATOM 755 N N . LYS A 1 102 ? 20.528 -30.436 -60.171 1.00 57.50 102 LYS A N 1
ATOM 756 C CA . LYS A 1 102 ? 21.453 -30.686 -61.284 1.00 57.50 102 LYS A CA 1
ATOM 757 C C . LYS A 1 102 ? 22.206 -29.385 -61.569 1.00 57.50 102 LYS A C 1
ATOM 759 O O . LYS A 1 102 ? 21.599 -28.405 -61.992 1.00 57.50 102 LYS A O 1
ATOM 764 N N . ALA A 1 103 ? 23.512 -29.377 -61.323 1.00 56.00 103 ALA A N 1
ATOM 765 C CA . ALA A 1 103 ? 24.389 -28.287 -61.719 1.00 56.00 103 ALA A CA 1
ATOM 766 C C . ALA A 1 103 ? 24.484 -28.262 -63.252 1.00 56.00 103 ALA A C 1
ATOM 768 O O . ALA A 1 103 ? 25.152 -29.096 -63.862 1.00 56.00 103 ALA A O 1
ATOM 769 N N . ALA A 1 104 ? 23.789 -27.318 -63.884 1.00 57.59 104 ALA A N 1
ATOM 770 C CA . ALA A 1 104 ? 24.075 -26.947 -65.259 1.00 57.59 104 ALA A CA 1
ATOM 771 C C . ALA A 1 104 ? 25.388 -26.155 -65.245 1.00 57.59 104 ALA A C 1
ATOM 773 O O . ALA A 1 104 ? 25.419 -24.992 -64.852 1.00 57.59 104 ALA A O 1
ATOM 774 N N . HIS A 1 105 ? 26.490 -26.815 -65.601 1.00 56.53 105 HIS A N 1
ATOM 775 C CA . HIS A 1 105 ? 27.748 -26.126 -65.851 1.00 56.53 105 HIS A CA 1
ATOM 776 C C . HIS A 1 105 ? 27.550 -25.160 -67.032 1.00 56.53 105 HIS A C 1
ATOM 778 O O . HIS A 1 105 ? 27.192 -25.567 -68.136 1.00 56.53 105 HIS A O 1
ATOM 784 N N . THR A 1 106 ? 27.758 -23.871 -66.802 1.00 61.34 106 THR A N 1
ATOM 785 C CA . THR A 1 106 ? 27.986 -22.904 -67.877 1.00 61.34 106 THR A CA 1
ATOM 786 C C . THR A 1 106 ? 29.407 -22.375 -67.720 1.00 61.34 106 THR A C 1
ATOM 788 O O . THR A 1 106 ? 29.815 -22.072 -66.595 1.00 61.34 106 THR A O 1
ATOM 791 N N . PRO A 1 107 ? 30.201 -22.334 -68.802 1.00 56.06 107 PRO A N 1
ATOM 792 C CA . PRO A 1 107 ? 31.622 -22.042 -68.725 1.00 56.06 107 PRO A CA 1
ATOM 793 C C . PRO A 1 107 ? 31.884 -20.599 -68.287 1.00 56.06 107 PRO A C 1
ATOM 795 O O . PRO A 1 107 ? 31.144 -19.676 -68.616 1.00 56.06 107 PRO A O 1
ATOM 798 N N . LYS A 1 108 ? 32.980 -20.463 -67.537 1.00 60.91 108 LYS A N 1
ATOM 799 C CA . LYS A 1 108 ? 33.576 -19.241 -66.995 1.00 60.91 108 LYS A CA 1
ATOM 800 C C . LYS A 1 108 ? 33.558 -18.094 -68.010 1.00 60.91 108 LYS A C 1
ATOM 802 O O . LYS A 1 108 ? 34.326 -18.106 -68.970 1.00 60.91 108 LYS A O 1
ATOM 807 N N . THR A 1 109 ? 32.754 -17.070 -67.747 1.00 60.28 109 THR A N 1
ATOM 808 C CA . THR A 1 109 ? 33.076 -15.716 -68.197 1.00 60.28 109 THR A CA 1
ATOM 809 C C . THR A 1 109 ? 34.363 -15.282 -67.486 1.00 60.28 109 THR A C 1
ATOM 811 O O . THR A 1 109 ? 34.462 -15.449 -66.266 1.00 60.28 109 THR A O 1
ATOM 814 N N . PRO A 1 110 ? 35.385 -14.775 -68.197 1.00 58.06 110 PRO A N 1
ATOM 815 C CA . PRO A 1 110 ? 36.512 -14.142 -67.533 1.00 58.06 110 PRO A CA 1
ATOM 816 C C . PRO A 1 110 ? 35.982 -12.910 -66.796 1.00 58.06 110 PRO A C 1
ATOM 818 O O . PRO A 1 110 ? 35.416 -12.008 -67.412 1.00 58.06 110 PRO A O 1
ATOM 821 N N . LEU A 1 111 ? 36.120 -12.912 -65.469 1.00 59.53 111 LEU A N 1
ATOM 822 C CA . LEU A 1 111 ? 35.932 -11.731 -64.634 1.00 59.53 111 LEU A CA 1
ATOM 823 C C . LEU A 1 111 ? 36.859 -10.644 -65.181 1.00 59.53 111 LEU A C 1
ATOM 825 O O . LEU A 1 111 ? 38.079 -10.754 -65.055 1.00 59.53 111 LEU A O 1
ATOM 829 N N . SER A 1 112 ? 36.293 -9.622 -65.822 1.00 57.69 112 SER A N 1
ATOM 830 C CA . SER A 1 112 ? 37.023 -8.390 -66.074 1.00 57.69 112 SER A CA 1
ATOM 831 C C . SER A 1 112 ? 37.331 -7.781 -64.710 1.00 57.69 112 SER A C 1
ATOM 833 O O . SER A 1 112 ? 36.453 -7.249 -64.030 1.00 57.69 112 SER A O 1
ATOM 835 N N . LEU A 1 113 ? 38.585 -7.919 -64.282 1.00 56.28 113 LEU A N 1
ATOM 836 C CA . LEU A 1 113 ? 39.168 -7.121 -63.214 1.00 56.28 113 LEU A CA 1
ATOM 837 C C . LEU A 1 113 ? 39.155 -5.674 -63.704 1.00 56.28 113 LEU A C 1
ATOM 839 O O . LEU A 1 113 ? 40.072 -5.211 -64.374 1.00 56.28 113 LEU A O 1
ATOM 843 N N . HIS A 1 114 ? 38.047 -4.983 -63.451 1.00 54.34 114 HIS A N 1
ATOM 844 C CA . HIS A 1 114 ? 38.053 -3.537 -63.459 1.00 54.34 114 HIS A CA 1
ATOM 845 C C . HIS A 1 114 ? 38.969 -3.123 -62.312 1.00 54.34 114 HIS A C 1
ATOM 847 O O . HIS A 1 114 ? 38.636 -3.351 -61.149 1.00 54.34 114 HIS A O 1
ATOM 853 N N . ASP A 1 115 ? 40.125 -2.556 -62.656 1.00 55.28 115 ASP A N 1
ATOM 854 C CA . ASP A 1 115 ? 40.990 -1.829 -61.734 1.00 55.28 115 ASP A CA 1
ATOM 855 C C . ASP A 1 115 ? 40.182 -0.677 -61.124 1.00 55.28 115 ASP A C 1
ATOM 857 O O . ASP A 1 115 ? 40.158 0.447 -61.624 1.00 55.28 115 ASP A O 1
ATOM 861 N N . SER A 1 116 ? 39.463 -0.959 -60.039 1.00 57.66 116 SER A N 1
ATOM 862 C CA . SER A 1 116 ? 38.832 0.060 -59.212 1.00 57.66 116 SER A CA 1
ATOM 863 C C . SER A 1 116 ? 39.895 0.660 -58.296 1.00 57.66 116 SER A C 1
ATOM 865 O O . SER A 1 116 ? 39.923 0.412 -57.089 1.00 57.66 116 SER A O 1
ATOM 867 N N . ALA A 1 117 ? 40.792 1.441 -58.892 1.00 55.06 117 ALA A N 1
ATOM 868 C CA . ALA A 1 117 ? 41.627 2.387 -58.173 1.00 55.06 117 ALA A CA 1
ATOM 869 C C . ALA A 1 117 ? 40.701 3.435 -57.527 1.00 55.06 117 ALA A C 1
ATOM 871 O O . ALA A 1 117 ? 40.154 4.295 -58.213 1.00 55.06 117 ALA A O 1
ATOM 872 N N . GLY A 1 118 ? 40.460 3.310 -56.218 1.00 54.94 118 GLY A N 1
ATOM 873 C CA . GLY A 1 118 ? 39.643 4.268 -55.459 1.00 54.94 118 GLY A CA 1
ATOM 874 C C . GLY A 1 118 ? 38.852 3.713 -54.271 1.00 54.94 118 GLY A C 1
ATOM 875 O O . GLY A 1 118 ? 38.117 4.469 -53.649 1.00 54.94 118 GLY A O 1
ATOM 876 N N . LYS A 1 119 ? 38.968 2.421 -53.928 1.00 56.88 119 LYS A N 1
ATOM 877 C CA . LYS A 1 119 ? 38.162 1.784 -52.864 1.00 56.88 119 LYS A CA 1
ATOM 878 C C . LYS A 1 119 ? 38.970 1.364 -51.626 1.00 56.88 119 LYS A C 1
ATOM 880 O O . LYS A 1 119 ? 38.685 0.340 -51.022 1.00 56.88 119 LYS A O 1
ATOM 885 N N . GLY A 1 120 ? 40.007 2.133 -51.291 1.00 56.22 120 GLY A N 1
ATOM 886 C CA . GLY A 1 120 ? 40.958 1.811 -50.217 1.00 56.22 120 GLY A CA 1
ATOM 887 C C . GLY A 1 120 ? 40.702 2.488 -48.868 1.00 56.22 120 GLY A C 1
ATOM 888 O O . GLY A 1 120 ? 41.443 2.215 -47.940 1.00 56.22 120 GLY A O 1
ATOM 889 N N . MET A 1 121 ? 39.694 3.361 -48.754 1.00 55.97 121 MET A N 1
ATOM 890 C CA . MET A 1 121 ? 39.408 4.116 -47.518 1.00 55.97 121 MET A CA 1
ATOM 891 C C . MET A 1 121 ? 38.054 3.778 -46.876 1.00 55.97 121 MET A C 1
ATOM 893 O O . MET A 1 121 ? 37.690 4.385 -45.889 1.00 55.97 121 MET A O 1
ATOM 897 N N . ALA A 1 122 ? 37.289 2.825 -47.419 1.00 65.25 122 ALA A N 1
ATOM 898 C CA . ALA A 1 122 ? 35.900 2.605 -46.992 1.00 65.25 122 ALA A CA 1
ATOM 899 C C . ALA A 1 122 ? 35.702 1.464 -45.976 1.00 65.25 122 ALA A C 1
ATOM 901 O O . ALA A 1 122 ? 34.635 1.373 -45.380 1.00 65.25 122 ALA A O 1
ATOM 902 N N . ALA A 1 123 ? 36.678 0.563 -45.820 1.00 75.62 123 ALA A N 1
ATOM 903 C CA . ALA A 1 123 ? 36.510 -0.623 -44.975 1.00 75.62 123 ALA A CA 1
ATOM 904 C C . ALA A 1 123 ? 36.679 -0.305 -43.481 1.00 75.62 123 ALA A C 1
ATOM 906 O O . ALA A 1 123 ? 35.918 -0.816 -42.661 1.00 75.62 123 ALA A O 1
ATOM 907 N N . ASP A 1 124 ? 37.636 0.562 -43.149 1.00 82.12 124 ASP A N 1
ATOM 908 C CA . ASP A 1 124 ? 37.926 0.942 -41.764 1.00 82.12 124 ASP A CA 1
ATOM 909 C C . ASP A 1 124 ? 36.789 1.806 -41.189 1.00 82.12 124 ASP A C 1
ATOM 911 O O . ASP A 1 124 ? 36.276 1.506 -40.112 1.00 82.12 124 ASP A O 1
ATOM 915 N N . ASP A 1 125 ? 36.280 2.764 -41.974 1.00 85.50 125 ASP A N 1
ATOM 916 C CA . ASP A 1 125 ? 35.112 3.586 -41.620 1.00 85.50 125 ASP A CA 1
ATOM 917 C C . ASP A 1 125 ? 33.842 2.740 -41.387 1.00 85.50 125 ASP A C 1
ATOM 919 O O . ASP A 1 125 ? 33.020 3.027 -40.511 1.00 85.50 125 ASP A O 1
ATOM 923 N N . GLU A 1 126 ? 33.643 1.677 -42.177 1.00 85.62 126 GLU A N 1
ATOM 924 C CA . GLU A 1 126 ? 32.492 0.784 -42.013 1.00 85.62 126 GLU A CA 1
ATOM 925 C C . GLU A 1 126 ? 32.610 -0.062 -40.737 1.00 85.62 126 GLU A C 1
ATOM 927 O O . GLU A 1 126 ? 31.610 -0.251 -40.036 1.00 85.62 126 GLU A O 1
ATOM 932 N N . MET A 1 127 ? 33.818 -0.530 -40.411 1.00 90.81 127 MET A N 1
ATOM 933 C CA . MET A 1 127 ? 34.088 -1.290 -39.191 1.00 90.81 127 MET A CA 1
ATOM 934 C C . MET A 1 127 ? 33.885 -0.434 -37.937 1.00 90.81 127 MET A C 1
ATOM 936 O O . MET A 1 127 ? 33.191 -0.871 -37.017 1.00 90.81 127 MET A O 1
ATOM 940 N N . GLU A 1 128 ? 34.397 0.799 -37.929 1.00 90.88 128 GLU A N 1
ATOM 941 C CA . GLU A 1 128 ? 34.211 1.750 -36.826 1.00 90.88 128 GLU A CA 1
ATOM 942 C C . GLU A 1 128 ? 32.723 2.052 -36.593 1.00 90.88 128 GLU A C 1
ATOM 944 O O . GLU A 1 128 ? 32.226 1.998 -35.465 1.00 90.88 128 GLU A O 1
ATOM 949 N N . ARG A 1 129 ? 31.960 2.281 -37.670 1.00 92.62 129 ARG A N 1
ATOM 950 C CA . ARG A 1 129 ? 30.514 2.526 -37.577 1.00 92.62 129 ARG A CA 1
ATOM 951 C C . ARG A 1 129 ? 29.760 1.339 -36.977 1.00 92.62 129 ARG A C 1
ATOM 953 O O . ARG A 1 129 ? 28.819 1.533 -36.207 1.00 92.62 129 ARG A O 1
ATOM 960 N N . LEU A 1 130 ? 30.124 0.112 -37.350 1.00 93.69 130 LEU A N 1
ATOM 961 C CA . LEU A 1 130 ? 29.497 -1.094 -36.804 1.00 93.69 130 LEU A CA 1
ATOM 962 C C . LEU A 1 130 ? 29.826 -1.281 -35.322 1.00 93.69 130 LEU A C 1
ATOM 964 O O . LEU A 1 130 ? 28.925 -1.618 -34.555 1.00 93.69 130 LEU A O 1
ATOM 968 N N . GLN A 1 131 ? 31.071 -1.019 -34.923 1.00 94.69 131 GLN A N 1
ATOM 969 C CA . GLN A 1 131 ? 31.486 -1.082 -33.525 1.00 94.69 131 GLN A CA 1
ATOM 970 C C . GLN A 1 131 ? 30.711 -0.073 -32.671 1.00 94.69 131 GLN A C 1
ATOM 972 O O . GLN A 1 131 ? 30.080 -0.467 -31.692 1.00 94.69 131 GLN A O 1
ATOM 977 N N . LYS A 1 132 ? 30.650 1.194 -33.097 1.00 94.62 132 LYS A N 1
ATOM 978 C CA . LYS A 1 132 ? 29.895 2.236 -32.390 1.00 94.62 132 LYS A CA 1
ATOM 979 C C . LYS A 1 132 ? 28.417 1.873 -32.220 1.00 94.62 132 LYS A C 1
ATOM 981 O O . LYS A 1 132 ? 27.856 2.043 -31.143 1.00 94.62 132 LYS A O 1
ATOM 986 N N . ASN A 1 133 ? 27.785 1.332 -33.263 1.00 94.69 133 ASN A N 1
ATOM 987 C CA . ASN A 1 133 ? 26.387 0.901 -33.184 1.00 94.69 133 ASN A CA 1
ATOM 988 C C . ASN A 1 133 ? 26.187 -0.268 -32.206 1.00 94.69 133 ASN A C 1
ATOM 990 O O . ASN A 1 133 ? 25.145 -0.352 -31.554 1.00 94.69 133 ASN A O 1
ATOM 994 N N . ALA A 1 134 ? 27.151 -1.189 -32.123 1.00 94.12 134 ALA A N 1
ATOM 995 C CA . ALA A 1 134 ? 27.094 -2.303 -31.183 1.00 94.12 134 ALA A CA 1
ATOM 996 C C . ALA A 1 134 ? 27.221 -1.813 -29.734 1.00 94.12 134 ALA A C 1
ATOM 998 O O . ALA A 1 134 ? 26.410 -2.206 -28.895 1.00 94.12 134 ALA A O 1
ATOM 999 N N . GLU A 1 135 ? 28.173 -0.914 -29.474 1.00 95.56 135 GLU A N 1
ATOM 1000 C CA . GLU A 1 135 ? 28.386 -0.278 -28.168 1.00 95.56 135 GLU A CA 1
ATOM 1001 C C . GLU A 1 135 ? 27.151 0.523 -27.727 1.00 95.56 135 GLU A C 1
ATOM 1003 O O . GLU A 1 135 ? 26.642 0.331 -26.620 1.00 95.56 135 GLU A O 1
ATOM 1008 N N . GLU A 1 136 ? 26.586 1.341 -28.619 1.00 95.69 136 GLU A N 1
ATOM 1009 C CA . GLU A 1 136 ? 25.359 2.099 -28.350 1.00 95.69 136 GLU A CA 1
ATOM 1010 C C . GLU A 1 136 ? 24.172 1.174 -28.040 1.00 95.69 136 GLU A C 1
ATOM 1012 O O . GLU A 1 136 ? 23.376 1.440 -27.141 1.00 95.69 136 GLU A O 1
ATOM 1017 N N . HIS A 1 137 ? 24.040 0.055 -28.758 1.00 96.56 137 HIS A N 1
ATOM 1018 C CA . HIS A 1 137 ? 22.978 -0.911 -28.492 1.00 96.56 137 HIS A CA 1
ATOM 1019 C C . HIS A 1 137 ? 23.148 -1.603 -27.131 1.00 96.56 137 HIS A C 1
ATOM 1021 O O . HIS A 1 137 ? 22.152 -1.814 -26.436 1.00 96.56 137 HIS A O 1
ATOM 1027 N N . THR A 1 138 ? 24.376 -1.944 -26.727 1.00 96.12 138 THR A N 1
ATOM 1028 C CA . THR A 1 138 ? 24.625 -2.496 -25.387 1.00 96.12 138 THR A CA 1
ATOM 1029 C C . THR A 1 138 ? 24.353 -1.478 -24.287 1.00 96.12 138 THR A C 1
ATOM 1031 O O . THR A 1 138 ? 23.722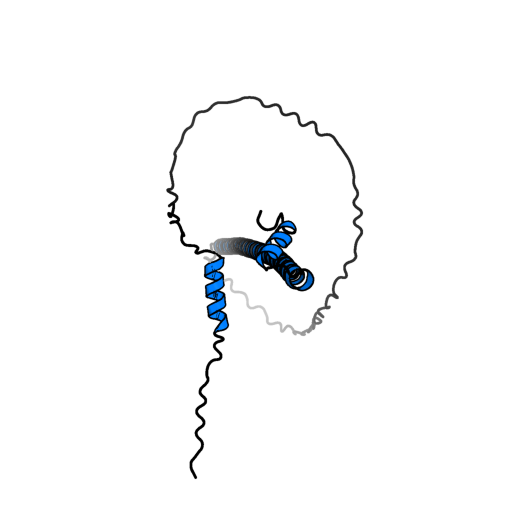 -1.836 -23.295 1.00 96.12 138 THR A O 1
ATOM 1034 N N . GLN A 1 139 ? 24.734 -0.214 -24.495 1.00 97.44 139 GLN A N 1
ATOM 1035 C CA . GLN A 1 139 ? 24.469 0.861 -23.543 1.00 97.44 139 GLN A CA 1
ATOM 1036 C C . GLN A 1 139 ? 22.966 1.087 -23.374 1.00 97.44 139 GLN A C 1
ATOM 1038 O O . GLN A 1 139 ? 22.462 1.064 -22.257 1.00 97.44 139 GLN A O 1
ATOM 1043 N N . ARG A 1 140 ? 22.224 1.189 -24.484 1.00 97.31 140 ARG A N 1
ATOM 1044 C CA . ARG A 1 140 ? 20.767 1.354 -24.447 1.00 97.31 140 ARG A CA 1
ATOM 1045 C C . ARG A 1 140 ? 20.089 0.243 -23.644 1.00 97.31 140 ARG A C 1
ATOM 1047 O O . ARG A 1 140 ? 19.229 0.528 -22.824 1.00 97.31 140 ARG A O 1
ATOM 1054 N N . ARG A 1 141 ? 20.489 -1.018 -23.849 1.00 97.62 141 ARG A N 1
ATOM 1055 C CA . ARG A 1 141 ? 19.931 -2.148 -23.086 1.00 97.62 141 ARG A CA 1
ATOM 1056 C C . ARG A 1 141 ? 20.234 -2.064 -21.597 1.00 97.62 141 ARG A C 1
ATOM 1058 O O . ARG A 1 141 ? 19.396 -2.447 -20.788 1.00 97.62 141 ARG A O 1
ATOM 1065 N N . HIS A 1 142 ? 21.434 -1.619 -21.246 1.00 98.12 142 HIS A N 1
ATOM 1066 C CA . HIS A 1 142 ? 21.817 -1.429 -19.856 1.00 98.12 142 HIS A CA 1
ATOM 1067 C C . HIS A 1 142 ? 20.970 -0.332 -19.196 1.00 98.12 142 HIS A C 1
ATOM 1069 O O . HIS A 1 142 ? 20.426 -0.543 -18.115 1.00 98.12 142 HIS A O 1
ATOM 1075 N N . ASP A 1 143 ? 20.777 0.794 -19.879 1.00 98.06 143 ASP A N 1
ATOM 1076 C CA . ASP A 1 143 ? 19.964 1.901 -19.372 1.00 98.06 143 ASP A CA 1
ATOM 1077 C C . ASP A 1 143 ? 18.483 1.505 -19.245 1.00 98.06 143 ASP A C 1
ATOM 1079 O O . ASP A 1 143 ? 17.846 1.789 -18.232 1.00 98.06 143 ASP A O 1
ATOM 1083 N N . GLU A 1 144 ? 17.944 0.779 -20.231 1.00 97.88 144 GLU A N 1
ATOM 1084 C CA . GLU A 1 144 ? 16.594 0.202 -20.171 1.00 97.88 144 GLU A CA 1
ATOM 1085 C C . GLU A 1 144 ? 16.433 -0.740 -18.969 1.00 97.88 144 GLU A C 1
ATOM 1087 O O . GLU A 1 144 ? 15.428 -0.673 -18.264 1.00 97.88 144 GLU A O 1
ATOM 1092 N N . MET A 1 145 ? 17.427 -1.588 -18.696 1.00 98.00 145 MET A N 1
ATOM 1093 C CA . MET A 1 145 ? 17.407 -2.493 -17.545 1.00 98.00 145 MET A CA 1
ATOM 1094 C C . MET A 1 145 ? 17.380 -1.726 -16.217 1.00 98.00 145 MET A C 1
ATOM 1096 O O . MET A 1 145 ? 16.583 -2.065 -15.345 1.00 98.00 145 MET A O 1
ATOM 1100 N N . ILE A 1 146 ? 18.178 -0.661 -16.087 1.00 98.44 146 ILE A N 1
ATOM 1101 C CA . ILE A 1 146 ? 18.163 0.208 -14.901 1.00 98.44 146 ILE A CA 1
ATOM 1102 C C . ILE A 1 146 ? 16.790 0.856 -14.712 1.00 98.44 146 ILE A C 1
ATOM 1104 O O . ILE A 1 146 ? 16.295 0.933 -13.588 1.00 98.44 146 ILE A O 1
ATOM 1108 N N . LEU A 1 147 ? 16.164 1.337 -15.788 1.00 98.25 147 LEU A N 1
ATOM 1109 C CA . LEU A 1 147 ? 14.837 1.950 -15.707 1.00 98.25 147 LEU A CA 1
ATOM 1110 C C . LEU A 1 147 ? 13.781 0.949 -15.233 1.00 98.25 147 LEU A C 1
ATOM 1112 O O . LEU A 1 147 ? 13.009 1.269 -14.332 1.00 98.25 147 LEU A O 1
ATOM 1116 N N . VAL A 1 148 ? 13.794 -0.269 -15.780 1.00 98.25 148 VAL A N 1
ATOM 1117 C CA . VAL A 1 148 ? 12.881 -1.344 -15.364 1.00 98.25 148 VAL A CA 1
ATOM 1118 C C . VAL A 1 148 ? 13.091 -1.711 -13.895 1.00 98.25 148 VAL A C 1
ATOM 1120 O O . VAL A 1 148 ? 12.126 -1.913 -13.161 1.00 98.25 148 VAL A O 1
ATOM 1123 N N . GLU A 1 149 ? 14.339 -1.783 -13.435 1.00 97.94 149 GLU A N 1
ATOM 1124 C CA . GLU A 1 149 ? 14.644 -2.096 -12.039 1.00 97.94 149 GLU A CA 1
ATOM 1125 C C . GLU A 1 149 ? 14.193 -0.983 -11.081 1.00 97.94 149 GLU A C 1
ATOM 1127 O O . GLU A 1 149 ? 13.593 -1.269 -10.042 1.00 97.94 149 GLU A O 1
ATOM 1132 N N . LYS A 1 150 ? 14.383 0.287 -11.460 1.00 98.12 150 LYS A N 1
ATOM 1133 C CA . LYS A 1 150 ? 13.856 1.439 -10.712 1.00 98.12 150 LYS A CA 1
ATOM 1134 C C . LYS A 1 150 ? 12.333 1.418 -10.632 1.00 98.12 150 LYS A C 1
ATOM 1136 O O . LYS A 1 150 ? 11.779 1.611 -9.553 1.00 98.12 150 LYS A O 1
ATOM 1141 N N . GLU A 1 151 ? 11.653 1.164 -11.747 1.00 98.19 151 GLU A N 1
ATOM 1142 C CA . GLU A 1 151 ? 10.192 1.060 -11.779 1.00 98.19 151 GLU A CA 1
ATOM 1143 C C . GLU A 1 151 ? 9.697 -0.077 -10.879 1.00 98.19 151 GLU A C 1
ATOM 1145 O O . GLU A 1 151 ? 8.776 0.114 -10.084 1.00 98.19 151 GLU A O 1
ATOM 1150 N N . LYS A 1 152 ? 10.368 -1.235 -10.918 1.00 98.25 152 LYS A N 1
ATOM 1151 C CA . LYS A 1 152 ? 10.056 -2.370 -10.046 1.00 98.25 152 LYS A CA 1
ATOM 1152 C C . LYS A 1 152 ? 10.205 -2.014 -8.564 1.00 98.25 152 LYS A C 1
ATOM 1154 O O . LYS A 1 152 ? 9.325 -2.354 -7.778 1.00 98.25 152 LYS A O 1
ATOM 1159 N N . MET A 1 153 ? 11.278 -1.317 -8.190 1.00 98.19 153 MET A N 1
ATOM 1160 C CA . MET A 1 153 ? 11.501 -0.869 -6.811 1.00 98.19 153 MET A CA 1
ATOM 1161 C C . MET A 1 153 ? 10.411 0.108 -6.350 1.00 98.19 153 MET A C 1
ATOM 1163 O O . MET A 1 153 ? 9.902 -0.016 -5.237 1.00 98.19 153 MET A O 1
ATOM 1167 N N . MET A 1 154 ? 10.022 1.063 -7.201 1.00 97.94 154 MET A N 1
ATOM 1168 C CA . MET A 1 154 ? 8.952 2.012 -6.879 1.00 97.94 154 MET A CA 1
ATOM 1169 C C . MET A 1 154 ? 7.606 1.304 -6.693 1.00 97.94 154 MET A C 1
ATOM 1171 O O . MET A 1 154 ? 6.934 1.539 -5.691 1.00 97.94 154 MET A O 1
ATOM 1175 N N . ALA A 1 155 ? 7.254 0.386 -7.596 1.00 98.31 155 ALA A N 1
ATOM 1176 C CA . ALA A 1 155 ? 6.025 -0.398 -7.495 1.00 98.31 155 ALA A CA 1
ATOM 1177 C C . ALA A 1 155 ? 6.004 -1.294 -6.242 1.00 98.31 155 ALA A C 1
ATOM 1179 O O . ALA A 1 155 ? 4.970 -1.452 -5.592 1.00 98.31 155 ALA A O 1
ATOM 1180 N N . GLU A 1 156 ? 7.145 -1.877 -5.867 1.00 97.62 156 GLU A N 1
ATOM 1181 C CA . GLU A 1 156 ? 7.260 -2.664 -4.639 1.00 97.62 156 GLU A CA 1
ATOM 1182 C C . GLU A 1 156 ? 7.100 -1.800 -3.383 1.00 97.62 156 GLU A C 1
ATOM 1184 O O . GLU A 1 156 ? 6.377 -2.187 -2.461 1.00 97.62 156 GLU A O 1
ATOM 1189 N N . LYS A 1 157 ? 7.709 -0.609 -3.365 1.00 97.69 157 LYS A N 1
ATOM 1190 C CA . LYS A 1 157 ? 7.546 0.364 -2.278 1.00 97.69 157 LYS A CA 1
ATOM 1191 C C . LYS A 1 157 ? 6.086 0.797 -2.131 1.00 97.69 157 LYS A C 1
ATOM 1193 O O . LYS A 1 157 ? 5.573 0.827 -1.016 1.00 97.69 157 LYS A O 1
ATOM 1198 N N . GLU A 1 158 ? 5.406 1.084 -3.238 1.00 97.88 158 GLU A N 1
ATOM 1199 C CA . GLU A 1 158 ? 3.981 1.427 -3.239 1.00 97.88 158 GLU A CA 1
ATOM 1200 C C . GLU A 1 158 ? 3.129 0.282 -2.675 1.00 97.88 158 GLU A C 1
ATOM 1202 O O . GLU A 1 158 ? 2.302 0.497 -1.786 1.00 97.88 158 GLU A O 1
ATOM 1207 N N . ARG A 1 159 ? 3.389 -0.960 -3.106 1.00 97.88 159 ARG A N 1
ATOM 1208 C CA . ARG A 1 159 ? 2.692 -2.143 -2.584 1.00 97.88 159 ARG A CA 1
ATOM 1209 C C . ARG A 1 159 ? 2.890 -2.306 -1.076 1.00 97.88 159 ARG A C 1
ATOM 1211 O O . ARG A 1 159 ? 1.928 -2.610 -0.377 1.00 97.88 159 ARG A O 1
ATOM 1218 N N . MET A 1 160 ? 4.112 -2.105 -0.581 1.00 97.94 160 MET A N 1
ATOM 1219 C CA . MET A 1 160 ? 4.425 -2.194 0.849 1.00 97.94 160 MET A CA 1
ATOM 1220 C C . MET A 1 160 ? 3.649 -1.150 1.662 1.00 97.94 160 MET A C 1
ATOM 1222 O O . MET A 1 160 ? 3.090 -1.477 2.708 1.00 97.94 160 MET A O 1
ATOM 1226 N N . MET A 1 161 ? 3.586 0.093 1.179 1.00 97.38 161 MET A N 1
ATOM 1227 C CA . MET A 1 161 ? 2.841 1.165 1.847 1.00 97.38 161 MET A CA 1
ATOM 1228 C C . MET A 1 161 ? 1.343 0.854 1.903 1.00 97.38 161 MET A C 1
ATOM 1230 O O . MET A 1 161 ? 0.744 0.936 2.975 1.00 97.38 161 MET A O 1
ATOM 1234 N N . ALA A 1 162 ? 0.762 0.409 0.786 1.00 98.00 162 ALA A N 1
ATOM 1235 C CA . ALA A 1 162 ? -0.645 0.019 0.728 1.00 98.00 162 ALA A CA 1
ATOM 1236 C C . ALA A 1 162 ? -0.960 -1.183 1.639 1.00 98.00 162 ALA A C 1
ATOM 1238 O O . ALA A 1 162 ? -2.018 -1.245 2.260 1.00 98.00 162 ALA A O 1
ATOM 1239 N N . GLU A 1 163 ? -0.055 -2.158 1.747 1.00 97.19 163 GLU A N 1
ATOM 1240 C CA . GLU A 1 163 ? -0.227 -3.291 2.660 1.00 97.19 163 GLU A CA 1
ATOM 1241 C C . GLU A 1 163 ? -0.191 -2.852 4.127 1.00 97.19 163 GLU A C 1
ATOM 1243 O O . GLU A 1 163 ? -1.056 -3.255 4.907 1.00 97.19 163 GLU A O 1
ATOM 1248 N N . LYS A 1 164 ? 0.754 -1.979 4.489 1.00 97.50 164 LYS A N 1
ATOM 1249 C CA . LYS A 1 164 ? 0.852 -1.415 5.839 1.00 97.50 164 LYS A CA 1
ATOM 1250 C C . LYS A 1 164 ? -0.436 -0.690 6.239 1.00 97.50 164 LYS A C 1
ATOM 1252 O O . LYS A 1 164 ? -0.951 -0.937 7.327 1.00 97.50 164 LYS A O 1
ATOM 1257 N N . GLU A 1 165 ? -0.977 0.137 5.348 1.00 97.62 165 GLU A N 1
ATOM 1258 C CA . GLU A 1 165 ? -2.243 0.843 5.566 1.00 97.62 165 GLU A CA 1
ATOM 1259 C C . GLU A 1 165 ? -3.407 -0.136 5.782 1.00 97.62 165 GLU A C 1
ATOM 1261 O O . GLU A 1 165 ? -4.187 0.004 6.722 1.00 97.62 165 GLU A O 1
ATOM 1266 N N . ARG A 1 166 ? -3.501 -1.196 4.969 1.00 97.69 166 ARG A N 1
ATOM 1267 C CA . ARG A 1 166 ? -4.555 -2.213 5.129 1.00 97.69 166 ARG A CA 1
ATOM 1268 C C . ARG A 1 166 ? -4.483 -2.925 6.477 1.00 97.69 166 ARG A C 1
ATOM 1270 O O . ARG A 1 166 ? -5.527 -3.169 7.080 1.00 97.69 166 ARG A O 1
ATOM 1277 N N . VAL A 1 167 ? -3.278 -3.250 6.942 1.00 97.31 167 VAL A N 1
ATOM 1278 C CA . VAL A 1 167 ? -3.065 -3.873 8.257 1.00 97.31 167 VAL A CA 1
ATOM 1279 C C . VAL A 1 167 ? -3.466 -2.922 9.386 1.00 97.31 167 VAL A C 1
ATOM 1281 O O . VAL A 1 167 ? -4.071 -3.351 10.369 1.00 97.31 167 VAL A O 1
ATOM 1284 N N . GLU A 1 168 ? -3.166 -1.632 9.255 1.00 97.12 168 GLU A N 1
ATOM 1285 C CA . GLU A 1 168 ? -3.550 -0.618 10.238 1.00 97.12 168 GLU A CA 1
ATOM 1286 C C . GLU A 1 168 ? -5.073 -0.452 10.331 1.00 97.12 168 GLU A C 1
ATOM 1288 O O . GLU A 1 168 ? -5.626 -0.531 11.430 1.00 97.12 168 GLU A O 1
ATOM 1293 N N . ILE A 1 169 ? -5.762 -0.366 9.189 1.00 96.12 169 ILE A N 1
ATOM 1294 C CA . ILE A 1 169 ? -7.231 -0.318 9.123 1.00 96.12 169 ILE A CA 1
ATOM 1295 C C . ILE A 1 169 ? -7.854 -1.573 9.751 1.00 96.12 169 ILE A C 1
ATOM 1297 O O . ILE A 1 169 ? -8.846 -1.495 10.479 1.00 96.12 169 ILE A O 1
ATOM 1301 N N . GLU A 1 170 ? -7.295 -2.757 9.487 1.00 96.50 170 GLU A N 1
ATOM 1302 C CA . GLU A 1 170 ? -7.794 -4.000 10.079 1.00 96.50 170 GLU A CA 1
ATOM 1303 C C . GLU A 1 170 ? -7.621 -4.016 11.603 1.00 96.50 170 GLU A C 1
ATOM 1305 O O . GLU A 1 170 ? -8.541 -4.404 12.332 1.00 96.50 170 GLU A O 1
ATOM 1310 N N . LYS A 1 171 ? -6.476 -3.540 12.099 1.00 96.56 171 LYS A N 1
ATOM 1311 C CA . LYS A 1 171 ? -6.212 -3.405 13.533 1.00 96.56 171 LYS A CA 1
ATOM 1312 C C . LYS A 1 171 ? -7.179 -2.421 14.193 1.00 96.56 171 LYS A C 1
ATOM 1314 O O . LYS A 1 171 ? -7.701 -2.722 15.268 1.00 96.56 171 LYS A O 1
ATOM 1319 N N . GLU A 1 172 ? -7.435 -1.278 13.563 1.00 95.88 172 GLU A N 1
ATOM 1320 C CA . GLU A 1 172 ? -8.401 -0.294 14.055 1.00 95.88 172 GLU A CA 1
ATOM 1321 C C . GLU A 1 172 ? -9.810 -0.890 14.109 1.00 95.88 172 GLU A C 1
ATOM 1323 O O . GLU A 1 172 ? -10.476 -0.825 15.144 1.00 95.88 172 GLU A O 1
ATOM 1328 N N . LYS A 1 173 ? -10.232 -1.575 13.041 1.00 96.44 173 LYS A N 1
ATOM 1329 C CA . LYS A 1 173 ? -11.526 -2.259 12.980 1.00 96.44 173 LYS A CA 1
ATOM 1330 C C . LYS A 1 173 ? -11.675 -3.310 14.081 1.00 96.44 173 LYS A C 1
ATOM 1332 O O . LYS A 1 173 ? -12.718 -3.367 14.734 1.00 96.44 173 LYS A O 1
ATOM 1337 N N . ALA A 1 174 ? -10.646 -4.122 14.319 1.00 95.31 174 ALA A N 1
ATOM 1338 C CA . ALA A 1 174 ? -10.648 -5.097 15.406 1.00 95.31 174 ALA A CA 1
ATOM 1339 C C . ALA A 1 174 ? -10.742 -4.408 16.781 1.00 95.31 174 ALA A C 1
ATOM 1341 O O . ALA A 1 174 ? -11.494 -4.850 17.652 1.00 95.31 174 ALA A O 1
ATOM 1342 N N . GLY A 1 175 ? -10.035 -3.289 16.970 1.00 93.44 175 GLY A N 1
ATOM 1343 C CA . GLY A 1 175 ? -10.157 -2.453 18.165 1.00 93.44 175 GLY A CA 1
ATOM 1344 C C . GLY A 1 175 ? -11.578 -1.917 18.360 1.00 93.44 175 GLY A C 1
ATOM 1345 O O . GLY A 1 175 ? -12.139 -2.023 19.454 1.00 93.44 175 GLY A O 1
ATOM 1346 N N . GLN A 1 176 ? -12.197 -1.418 17.292 1.00 93.75 176 GLN A N 1
ATOM 1347 C CA . GLN A 1 176 ? -13.565 -0.913 17.305 1.00 93.75 176 GLN A CA 1
ATOM 1348 C C . GLN A 1 176 ? -14.586 -2.010 17.639 1.00 93.75 176 GLN A C 1
ATOM 1350 O O . GLN A 1 176 ? -15.500 -1.774 18.429 1.00 93.75 176 GLN A O 1
ATOM 1355 N N . GLU A 1 177 ? -14.427 -3.220 17.098 1.00 93.94 177 GLU A N 1
ATOM 1356 C CA . GLU A 1 177 ? -15.290 -4.364 17.415 1.00 93.94 177 GLU A CA 1
ATOM 1357 C C . GLU A 1 177 ? -15.206 -4.737 18.901 1.00 93.94 177 GLU A C 1
ATOM 1359 O O . GLU A 1 177 ? -16.231 -4.943 19.558 1.00 93.94 177 GLU A O 1
ATOM 1364 N N . VAL A 1 178 ? -13.997 -4.743 19.468 1.00 92.00 178 VAL A N 1
ATOM 1365 C CA . VAL A 1 178 ? -13.788 -4.986 20.901 1.00 92.00 178 VAL A CA 1
ATOM 1366 C C . VAL A 1 178 ? -14.467 -3.907 21.748 1.00 92.00 178 VAL A C 1
ATOM 1368 O O . VAL A 1 178 ? -15.133 -4.232 22.735 1.00 92.00 178 VAL A O 1
ATOM 1371 N N . LEU A 1 179 ? -14.329 -2.630 21.380 1.00 90.25 179 LEU A N 1
ATOM 1372 C CA . LEU A 1 179 ? -14.989 -1.528 22.086 1.00 90.25 179 LEU A CA 1
ATOM 1373 C C . LEU A 1 179 ? -16.518 -1.648 21.999 1.00 90.25 179 LEU A C 1
ATOM 1375 O O . LEU A 1 179 ? -17.200 -1.534 23.018 1.00 90.25 179 LEU A O 1
ATOM 1379 N N . SER A 1 180 ? -17.047 -1.951 20.812 1.00 91.56 180 SER A N 1
ATOM 1380 C CA . SER A 1 180 ? -18.480 -2.144 20.578 1.00 91.56 180 SER A CA 1
ATOM 1381 C C . SER A 1 180 ? -19.050 -3.298 21.409 1.00 91.56 180 SER A C 1
ATOM 1383 O O . SER A 1 180 ? -20.034 -3.122 22.128 1.00 91.56 180 SER A O 1
ATOM 1385 N N . SER A 1 181 ? -18.381 -4.454 21.409 1.00 92.38 181 SER A N 1
ATOM 1386 C CA . SER A 1 181 ? -18.799 -5.642 22.162 1.00 92.38 181 SER A CA 1
ATOM 1387 C C . SER A 1 181 ? -18.885 -5.379 23.663 1.00 92.38 181 SER A C 1
ATOM 1389 O O . SER A 1 181 ? -19.875 -5.714 24.325 1.00 92.38 181 SER A O 1
ATOM 1391 N N . LYS A 1 182 ? -17.872 -4.727 24.237 1.00 90.00 182 LYS A N 1
ATOM 1392 C CA . LYS A 1 182 ? -17.925 -4.456 25.670 1.00 90.00 182 LYS A CA 1
ATOM 1393 C C . LYS A 1 182 ? -18.900 -3.298 25.999 1.00 90.00 182 LYS A C 1
ATOM 1395 O O . LYS A 1 182 ? -19.485 -3.321 27.080 1.00 90.00 182 LYS A O 1
ATOM 1400 N N . LEU A 1 183 ? -19.151 -2.339 25.093 1.00 91.25 183 LEU A N 1
ATOM 1401 C CA . LEU A 1 183 ? -20.233 -1.350 25.258 1.00 91.25 183 LEU A CA 1
ATOM 1402 C C . LEU A 1 183 ? -21.611 -2.032 25.276 1.00 91.25 183 LEU A C 1
ATOM 1404 O O . LEU A 1 183 ? -22.449 -1.721 26.124 1.00 91.25 183 LEU A O 1
ATOM 1408 N N . GLU A 1 184 ? -21.830 -3.007 24.393 1.00 93.06 184 GLU A N 1
ATOM 1409 C CA . GLU A 1 184 ? -23.042 -3.829 24.388 1.00 93.06 184 GLU A CA 1
ATOM 1410 C C . GLU A 1 184 ? -23.193 -4.600 25.711 1.00 93.06 184 GLU A C 1
ATOM 1412 O O . GLU A 1 184 ? -24.278 -4.648 26.295 1.00 93.06 184 GLU A O 1
ATOM 1417 N N . MET A 1 185 ? -22.100 -5.170 26.226 1.00 93.00 185 MET A N 1
ATOM 1418 C CA . MET A 1 185 ? -22.089 -5.859 27.519 1.00 93.00 185 MET A CA 1
ATOM 1419 C C . MET A 1 185 ? -22.446 -4.919 28.677 1.00 93.00 185 MET A C 1
ATOM 1421 O O . MET A 1 185 ? -23.255 -5.282 29.534 1.00 93.00 185 MET A O 1
ATOM 1425 N N . TRP A 1 186 ? -21.892 -3.706 28.685 1.00 92.62 186 TRP A N 1
ATOM 1426 C CA . TRP A 1 186 ? -22.219 -2.684 29.676 1.00 92.62 186 TRP A CA 1
ATOM 1427 C C . TRP A 1 186 ? -23.702 -2.310 29.626 1.00 92.62 186 TRP A C 1
ATOM 1429 O O . TRP A 1 186 ? -24.379 -2.312 30.657 1.00 92.62 186 TRP A O 1
ATOM 1439 N N . HIS A 1 187 ? -24.243 -2.096 28.425 1.00 93.12 187 HIS A N 1
ATOM 1440 C CA . HIS A 1 187 ? -25.664 -1.814 28.241 1.00 93.12 187 HIS A CA 1
ATOM 1441 C C . HIS A 1 187 ? -26.549 -2.957 28.763 1.00 93.12 187 HIS A C 1
ATOM 1443 O O . HIS A 1 187 ? -27.489 -2.718 29.524 1.00 93.12 187 HIS A O 1
ATOM 1449 N N . LYS A 1 188 ? -26.210 -4.213 28.438 1.00 94.50 188 LYS A N 1
ATOM 1450 C CA . LYS A 1 188 ? -26.907 -5.401 28.960 1.00 94.50 188 LYS A CA 1
ATOM 1451 C C . LYS A 1 188 ? -26.891 -5.449 30.489 1.00 94.50 188 LYS A C 1
ATOM 1453 O O . LYS A 1 188 ? -27.904 -5.801 31.089 1.00 94.50 188 LYS A O 1
ATOM 1458 N N . HIS A 1 189 ? -25.776 -5.086 31.124 1.00 92.19 189 HIS A N 1
ATOM 1459 C CA . HIS A 1 189 ? -25.667 -5.067 32.583 1.00 92.19 189 HIS A CA 1
ATOM 1460 C C . HIS A 1 189 ? -26.586 -4.018 33.223 1.00 92.19 189 HIS A C 1
ATOM 1462 O O . HIS A 1 189 ? -27.278 -4.316 34.198 1.00 92.19 189 HIS A O 1
ATOM 1468 N N . ILE A 1 190 ? -26.653 -2.815 32.645 1.00 93.44 190 ILE A N 1
ATOM 1469 C CA . ILE A 1 190 ? -27.567 -1.759 33.104 1.00 93.44 190 ILE A CA 1
ATOM 1470 C C . ILE A 1 190 ? -29.014 -2.226 33.010 1.00 93.44 190 ILE A C 1
ATOM 1472 O O . ILE A 1 190 ? -29.738 -2.167 34.004 1.00 93.44 190 ILE A O 1
ATOM 1476 N N . VAL A 1 191 ? -29.424 -2.730 31.841 1.00 95.50 191 VAL A N 1
ATOM 1477 C CA . VAL A 1 191 ? -30.790 -3.224 31.616 1.00 95.50 191 VAL A CA 1
ATOM 1478 C C . VAL A 1 191 ? -31.126 -4.333 32.613 1.00 95.50 191 VAL A C 1
ATOM 1480 O O . VAL A 1 191 ? -32.166 -4.283 33.268 1.00 95.50 191 VAL A O 1
ATOM 1483 N N . PHE A 1 192 ? -30.210 -5.283 32.820 1.00 95.81 192 PHE A N 1
ATOM 1484 C CA . PHE A 1 192 ? -30.381 -6.346 33.808 1.00 95.81 192 PHE A CA 1
ATOM 1485 C C . PHE A 1 192 ? -30.597 -5.799 35.227 1.00 95.81 192 PHE A C 1
ATOM 1487 O O . PHE A 1 192 ? -31.508 -6.246 35.926 1.00 95.81 192 PHE A O 1
ATOM 1494 N N . ASN A 1 193 ? -29.792 -4.827 35.663 1.00 93.94 193 ASN A N 1
ATOM 1495 C CA . ASN A 1 193 ? -29.913 -4.217 36.986 1.00 93.94 193 ASN A CA 1
ATOM 1496 C C . ASN A 1 193 ? -31.229 -3.444 37.154 1.00 93.94 193 ASN A C 1
ATOM 1498 O O . ASN A 1 193 ? -31.873 -3.550 38.201 1.00 93.94 193 ASN A O 1
ATOM 1502 N N . MET A 1 194 ? -31.664 -2.721 36.124 1.00 96.19 194 MET A N 1
ATOM 1503 C CA . MET A 1 194 ? -32.956 -2.036 36.137 1.00 96.19 194 MET A CA 1
ATOM 1504 C C . MET A 1 194 ? -34.117 -3.030 36.261 1.00 96.19 194 MET A C 1
ATOM 1506 O O . MET A 1 194 ? -34.965 -2.881 37.139 1.00 96.19 194 MET A O 1
ATOM 1510 N N . GLU A 1 195 ? -34.133 -4.084 35.441 1.00 96.06 195 GLU A N 1
ATOM 1511 C CA . GLU A 1 195 ? -35.239 -5.048 35.394 1.00 96.06 195 GLU A CA 1
ATOM 1512 C C . GLU A 1 195 ? -35.280 -5.985 36.604 1.00 96.06 195 GLU A C 1
ATOM 1514 O O . GLU A 1 195 ? -36.348 -6.265 37.151 1.00 96.06 195 GLU A O 1
ATOM 1519 N N . ARG A 1 196 ? -34.125 -6.512 37.027 1.00 95.75 196 ARG A N 1
ATOM 1520 C CA . ARG A 1 196 ? -34.059 -7.552 38.066 1.00 95.75 196 ARG A CA 1
ATOM 1521 C C . ARG A 1 196 ? -33.948 -6.999 39.470 1.00 95.75 196 ARG A C 1
ATOM 1523 O O . ARG A 1 196 ? -34.420 -7.649 40.401 1.00 95.75 196 ARG A O 1
ATOM 1530 N N . ARG A 1 197 ? -33.302 -5.845 39.639 1.00 93.56 197 ARG A N 1
ATOM 1531 C CA . ARG A 1 197 ? -33.089 -5.230 40.955 1.00 93.56 197 ARG A CA 1
ATOM 1532 C C . ARG A 1 197 ? -33.983 -4.013 41.188 1.00 93.56 197 ARG A C 1
ATOM 1534 O O . ARG A 1 197 ? -33.955 -3.465 42.285 1.00 93.56 197 ARG A O 1
ATOM 1541 N N . GLY A 1 198 ? -34.790 -3.614 40.199 1.00 95.50 198 GLY A N 1
ATOM 1542 C CA . GLY A 1 198 ? -35.690 -2.464 40.309 1.00 95.50 198 GLY A CA 1
ATOM 1543 C C . GLY A 1 198 ? -34.945 -1.142 40.487 1.00 95.50 198 GLY A C 1
ATOM 1544 O O . GLY A 1 198 ? -35.484 -0.212 41.085 1.00 95.50 198 GLY A O 1
ATOM 1545 N N . MET A 1 199 ? -33.688 -1.076 40.035 1.00 95.88 199 MET A N 1
ATOM 1546 C CA . MET A 1 199 ? -32.876 0.132 40.135 1.00 95.88 199 MET A CA 1
ATOM 1547 C C . MET A 1 199 ? -33.320 1.181 39.115 1.00 95.88 199 MET A C 1
ATOM 1549 O O . MET A 1 199 ? -33.782 0.853 38.021 1.00 95.88 199 MET A O 1
ATOM 1553 N N . SER A 1 200 ? -33.126 2.456 39.456 1.00 95.06 200 SER A N 1
ATOM 1554 C CA . SER A 1 200 ? -33.166 3.522 38.456 1.00 95.06 200 SER A CA 1
ATOM 1555 C C . SER A 1 200 ? -31.991 3.369 37.485 1.00 95.06 200 SER A C 1
ATOM 1557 O O . SER A 1 200 ? -30.967 2.774 37.824 1.00 95.06 200 SER A O 1
ATOM 1559 N N . TYR A 1 201 ? -32.127 3.929 36.281 1.00 91.75 201 TYR A N 1
ATOM 1560 C CA . TYR A 1 201 ? -31.053 3.929 35.283 1.00 91.75 201 TYR A CA 1
ATOM 1561 C C . TYR A 1 201 ? -29.746 4.505 35.844 1.00 91.75 201 TYR A C 1
ATOM 1563 O O . TYR A 1 201 ? -28.686 3.930 35.637 1.00 91.75 201 TYR A O 1
ATOM 1571 N N . GLU A 1 202 ? -29.832 5.594 36.610 1.00 93.62 202 GLU A N 1
ATOM 1572 C CA . GLU A 1 202 ? -28.676 6.267 37.208 1.00 93.62 202 GLU A CA 1
ATOM 1573 C C . GLU A 1 202 ? -27.922 5.343 38.177 1.00 93.62 202 GLU A C 1
ATOM 1575 O O . GLU A 1 202 ? -26.743 5.072 37.961 1.00 93.62 202 GLU A O 1
ATOM 1580 N N . ALA A 1 203 ? -28.622 4.724 39.135 1.00 92.69 203 ALA A N 1
ATOM 1581 C CA . ALA A 1 203 ? -28.017 3.771 40.069 1.00 92.69 203 ALA A CA 1
ATOM 1582 C C . ALA A 1 203 ? -27.478 2.508 39.366 1.00 92.69 203 ALA A C 1
ATOM 1584 O O . ALA A 1 203 ? -26.405 2.012 39.707 1.00 92.69 203 ALA A O 1
ATOM 1585 N N . ALA A 1 204 ? -28.189 1.998 38.354 1.00 92.88 204 ALA A N 1
ATOM 1586 C CA . ALA A 1 204 ? -27.738 0.853 37.563 1.00 92.88 204 ALA A CA 1
ATOM 1587 C C . ALA A 1 204 ? -26.493 1.178 36.718 1.00 92.88 204 ALA A C 1
ATOM 1589 O O . ALA A 1 204 ? -25.626 0.319 36.551 1.00 92.88 204 ALA A O 1
ATOM 1590 N N . SER A 1 205 ? -26.396 2.405 36.197 1.00 90.12 205 SER A N 1
ATOM 1591 C CA . SER A 1 205 ? -25.252 2.883 35.417 1.00 90.12 205 SER A CA 1
ATOM 1592 C C . SER A 1 205 ? -24.013 3.106 36.280 1.00 90.12 205 SER A C 1
ATOM 1594 O O . SER A 1 205 ? -22.914 2.764 35.848 1.00 90.12 205 SER A O 1
ATOM 1596 N N . GLU A 1 206 ? -24.177 3.592 37.515 1.00 90.00 206 GLU A N 1
ATOM 1597 C CA . GLU A 1 206 ? -23.088 3.706 38.489 1.00 90.00 206 GLU A CA 1
ATOM 1598 C C . GLU A 1 206 ? -22.543 2.330 38.894 1.00 90.00 206 GLU A C 1
ATOM 1600 O O . GLU A 1 206 ? -21.327 2.134 38.886 1.00 90.00 206 GLU A O 1
ATOM 1605 N N . ASP A 1 207 ? -23.420 1.352 39.156 1.00 89.25 207 ASP A N 1
ATOM 1606 C CA . ASP A 1 207 ? -23.024 -0.039 39.441 1.00 89.25 207 ASP A CA 1
ATOM 1607 C C . ASP A 1 207 ? -22.265 -0.657 38.249 1.00 89.25 207 ASP A C 1
ATOM 1609 O O . ASP A 1 207 ? -21.187 -1.230 38.406 1.00 89.25 207 ASP A O 1
ATOM 1613 N N . ALA A 1 208 ? -22.767 -0.455 37.024 1.00 88.62 208 ALA A N 1
ATOM 1614 C CA . ALA A 1 208 ? -22.125 -0.933 35.799 1.00 88.62 208 ALA A CA 1
ATOM 1615 C C . ALA A 1 208 ? -20.776 -0.245 35.519 1.00 88.62 208 ALA A C 1
ATOM 1617 O O . ALA A 1 208 ? -19.869 -0.852 34.948 1.00 88.62 208 ALA A O 1
ATOM 1618 N N . ARG A 1 209 ? -20.617 1.023 35.921 1.00 85.88 209 ARG A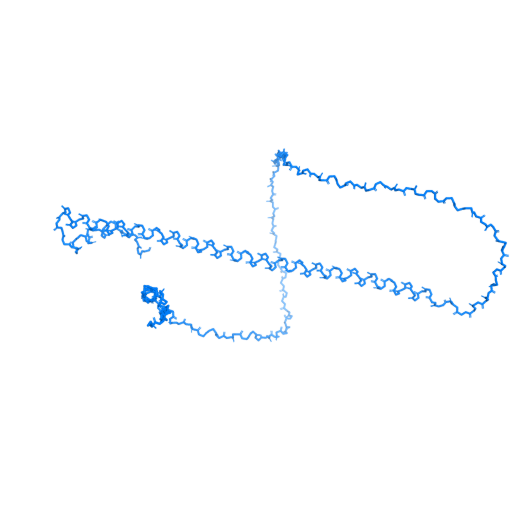 N 1
ATOM 1619 C CA . ARG A 1 209 ? -19.370 1.788 35.767 1.00 85.88 209 ARG A CA 1
ATOM 1620 C C . ARG A 1 209 ? -18.232 1.191 36.597 1.00 85.88 209 ARG A C 1
ATOM 1622 O O . ARG A 1 209 ? -17.095 1.189 36.134 1.00 85.88 209 ARG A O 1
ATOM 1629 N N . ALA A 1 210 ? -18.529 0.613 37.762 1.00 82.25 210 ALA A N 1
ATOM 1630 C CA . ALA A 1 210 ? -17.538 -0.098 38.574 1.00 82.25 210 ALA A CA 1
ATOM 1631 C C . ALA A 1 210 ? -16.990 -1.368 37.889 1.00 82.25 210 ALA A C 1
ATOM 1633 O O . ALA A 1 210 ? -15.874 -1.792 38.187 1.00 82.25 210 ALA A O 1
ATOM 1634 N N . MET A 1 211 ? -17.734 -1.951 36.939 1.00 77.06 211 MET A N 1
ATOM 1635 C CA . MET A 1 211 ? -17.280 -3.087 36.125 1.00 77.06 211 MET A CA 1
ATOM 1636 C C . MET A 1 211 ? -16.450 -2.683 34.897 1.00 77.06 211 MET A C 1
ATOM 1638 O O . MET A 1 211 ? -15.928 -3.559 34.211 1.00 77.06 211 MET A O 1
ATOM 1642 N N . MET A 1 212 ? -16.269 -1.382 34.634 1.00 70.75 212 MET A N 1
ATOM 1643 C CA . MET A 1 212 ? -15.500 -0.873 33.488 1.00 70.75 212 MET A CA 1
ATOM 1644 C C . MET A 1 212 ? -14.330 0.051 33.904 1.00 70.75 212 MET A C 1
ATOM 1646 O O . MET A 1 212 ? -14.272 1.186 33.429 1.00 70.75 212 MET A O 1
ATOM 1650 N N . PRO A 1 213 ? -13.364 -0.369 34.754 1.00 58.78 213 PRO A N 1
ATOM 1651 C CA . PRO A 1 213 ? -12.309 0.537 35.223 1.00 58.78 213 PRO A CA 1
ATOM 1652 C C . PRO A 1 213 ? -11.293 0.984 34.155 1.00 58.78 213 PRO A C 1
ATOM 1654 O O . PRO A 1 213 ? -10.517 1.890 34.427 1.00 58.78 213 PRO A O 1
ATOM 1657 N N . SER A 1 214 ? -11.255 0.369 32.965 1.00 56.50 214 SER A N 1
ATOM 1658 C CA . SER A 1 214 ? -10.150 0.533 31.998 1.00 56.50 214 SER A CA 1
ATOM 1659 C C . SER A 1 214 ? -10.577 0.850 30.560 1.00 56.50 214 SER A C 1
ATOM 1661 O O . SER A 1 214 ? -9.844 0.573 29.618 1.00 56.50 214 SER A O 1
ATOM 1663 N N . PHE A 1 215 ? -11.779 1.389 30.357 1.00 52.25 215 PHE A N 1
ATOM 1664 C CA . PHE A 1 215 ? -12.318 1.590 29.007 1.00 52.25 215 PHE A CA 1
ATOM 1665 C C . PHE A 1 215 ? -11.919 2.900 28.315 1.00 52.25 215 PHE A C 1
ATOM 1667 O O . PHE A 1 215 ? -12.101 3.029 27.110 1.00 52.25 215 PHE A O 1
ATOM 1674 N N . MET A 1 216 ? -11.451 3.881 29.085 1.00 50.31 216 MET A N 1
ATOM 1675 C CA . MET A 1 216 ? -11.232 5.265 28.638 1.00 50.31 216 MET A CA 1
ATOM 1676 C C . MET A 1 216 ? -9.817 5.779 28.947 1.00 50.31 216 MET A C 1
ATOM 1678 O O . MET A 1 216 ? -9.594 6.985 28.899 1.00 50.31 216 MET A O 1
ATOM 1682 N N . GLY A 1 217 ? -8.901 4.890 29.341 1.00 50.03 217 GLY A N 1
ATOM 1683 C CA . GLY A 1 217 ? -7.512 5.220 29.666 1.00 50.03 217 GLY A CA 1
ATOM 1684 C C . GLY A 1 217 ? -6.549 4.610 28.670 1.00 50.03 217 GLY A C 1
ATOM 1685 O O . GLY A 1 217 ? -6.890 3.529 28.136 1.00 50.03 217 GLY A O 1
#

Foldseek 3Di:
DDDDDDDPPPPPPPPPVVVVVVVVCDVVVDDPPDPDDPPPPPPDPDDDDDDDDDDDDDDDDDDPPDDDDDDDPPPPPDPPDDDDPDPPPPDPPPPPPPPPDDDPDDDDDPPPPPPPPPDPPVPVVVVVVVVVVVVVVVVVVVVVVVVVVVVVVVVVVVVVVVVVVVVVVVVVVVVVVVLVVVVVVLVVQLVCCCVVVVDDSVVSNVVSVVVPPDNPD

Organism: NCBI:txid1295528

Secondary structure (DSSP, 8-state):
---------------THHHHHHHHHHHHS-------------------------------------------------------------PPP-----------------------TT-SSHHHHHHHHHHHHHHHHHHHHHHHHHHHHHHHHHHHHHHHHHHHHHHHHHHHHHHHHHHHHHHHHHHHHHHHHHHHH---HHHHHHHHHHT-TTS--

Sequence (217 aa):
MPSNGADTLSTGDADPSSVQLDHIIRHILGKDDDVEDIEDDEDEDEDEEDKDDGDGEEDGDGEEDGDGEEDKDDDDNGDGEERPPIAVIATPARQSVAGSRKAAHTPKTPLSLHDSAGKGMAADDEMERLQKNAEEHTQRRHDEMILVEKEKMMAEKERMMAEKERVEIEKEKAGQEVLSSKLEMWHKHIVFNMERRGMSYEAASEDARAMMPSFMG